Protein AF-A0AAV5GUS2-F1 (afdb_monomer)

Foldseek 3Di:
DDDPDDDPVNVVVVLVVLVVQQFPAWEFEDDLKTKIKGADGPDPVDDRIDMDTDNDPPRCVVVCVPVVHDYDYPLDLDLNVQCNPPQLVVLLVVQWDADPNDTDGQLLNLLLSLLVSLVVLVVVVVVVDPGDVVSSVVSLLSNLLSLVPDDQPAADEGDPVSLVSLLVSLVVCVVDDDDVVVSVHDPDDSVRSSNSNCRRHVHDDD

Structure (mmCIF, N/CA/C/O backbone):
data_AF-A0AAV5GUS2-F1
#
_entry.id   AF-A0AAV5GUS2-F1
#
loop_
_atom_site.group_PDB
_atom_site.id
_atom_site.type_symbol
_atom_site.label_atom_id
_atom_site.label_alt_id
_atom_site.label_comp_id
_atom_site.label_asym_id
_atom_site.label_entity_id
_atom_site.label_seq_id
_atom_site.pdbx_PDB_ins_code
_atom_site.Cartn_x
_atom_site.Cartn_y
_atom_site.Cartn_z
_atom_site.occupancy
_atom_site.B_iso_or_equiv
_atom_site.auth_seq_id
_atom_site.auth_comp_id
_atom_site.auth_asym_id
_atom_site.auth_atom_id
_atom_site.pdbx_PDB_model_num
ATOM 1 N N . MET A 1 1 ? 0.647 -6.400 -12.027 1.00 65.56 1 MET A N 1
ATOM 2 C CA . MET A 1 1 ? 1.296 -7.489 -12.787 1.00 65.56 1 MET A CA 1
ATOM 3 C C . MET A 1 1 ? 2.472 -8.025 -11.987 1.00 65.56 1 MET A C 1
ATOM 5 O O . MET A 1 1 ? 3.352 -7.249 -11.628 1.00 65.56 1 MET A O 1
ATOM 9 N N . LEU A 1 2 ? 2.452 -9.321 -11.680 1.00 70.62 2 LEU A N 1
ATOM 10 C CA . LEU A 1 2 ? 3.562 -10.052 -11.071 1.00 70.62 2 LEU A CA 1
ATOM 11 C C . LEU A 1 2 ? 4.165 -10.957 -12.148 1.00 70.62 2 LEU A C 1
ATOM 13 O O . LEU A 1 2 ? 3.425 -11.660 -12.827 1.00 70.62 2 LEU A O 1
ATOM 17 N N . ILE A 1 3 ? 5.486 -10.924 -12.314 1.00 69.69 3 ILE A N 1
ATOM 18 C CA . ILE A 1 3 ? 6.195 -11.727 -13.315 1.00 69.69 3 ILE A CA 1
ATOM 19 C C . ILE A 1 3 ? 7.219 -12.591 -12.587 1.00 69.69 3 ILE A C 1
ATOM 21 O O . ILE A 1 3 ? 8.082 -12.069 -11.882 1.00 69.69 3 ILE A O 1
ATOM 25 N N . GLU A 1 4 ? 7.125 -13.910 -12.747 1.00 64.62 4 GLU A N 1
ATOM 26 C CA . GLU A 1 4 ? 8.036 -14.860 -12.093 1.00 64.62 4 GLU A CA 1
ATOM 27 C C . GLU A 1 4 ? 9.353 -15.059 -12.864 1.00 64.62 4 GLU A C 1
ATOM 29 O O . GLU A 1 4 ? 10.379 -15.385 -12.262 1.00 64.62 4 GLU A O 1
ATOM 34 N N . ALA A 1 5 ? 9.353 -14.810 -14.178 1.00 64.44 5 ALA A N 1
ATOM 35 C CA . ALA A 1 5 ? 10.540 -14.851 -15.026 1.00 64.44 5 ALA A CA 1
ATOM 36 C C . ALA A 1 5 ? 10.521 -13.718 -16.060 1.00 64.44 5 ALA A C 1
ATOM 38 O O . ALA A 1 5 ? 9.586 -13.606 -16.848 1.00 64.44 5 ALA A O 1
ATOM 39 N N . LEU A 1 6 ? 11.569 -12.892 -16.058 1.00 70.25 6 LEU A N 1
ATOM 40 C CA . LEU A 1 6 ? 11.832 -11.937 -17.132 1.00 70.25 6 LEU A CA 1
ATOM 41 C C . LEU A 1 6 ? 12.561 -12.692 -18.244 1.00 70.25 6 LEU A C 1
ATOM 43 O O . LEU A 1 6 ? 13.697 -13.125 -18.045 1.00 70.25 6 LEU A O 1
ATOM 47 N N . ASP A 1 7 ? 11.904 -12.892 -19.382 1.00 76.88 7 ASP A N 1
ATOM 48 C CA . ASP A 1 7 ? 12.588 -13.320 -20.598 1.00 76.88 7 ASP A CA 1
ATOM 49 C C . ASP A 1 7 ? 13.045 -12.100 -21.416 1.00 76.88 7 ASP A C 1
ATOM 51 O O . ASP A 1 7 ? 12.560 -10.980 -21.229 1.00 76.88 7 ASP A O 1
ATOM 55 N N . GLY A 1 8 ? 14.019 -12.304 -22.307 1.00 78.25 8 GLY A N 1
ATOM 56 C CA . GLY A 1 8 ? 14.599 -11.204 -23.085 1.00 78.25 8 GLY A CA 1
ATOM 57 C C . GLY A 1 8 ? 13.577 -10.495 -23.977 1.00 78.25 8 GLY A C 1
ATOM 58 O O . GLY A 1 8 ? 13.681 -9.290 -24.190 1.00 78.25 8 GLY A O 1
ATOM 59 N N . LYS A 1 9 ? 12.541 -11.210 -24.436 1.00 84.06 9 LYS A N 1
ATOM 60 C CA . LYS A 1 9 ? 11.482 -10.624 -25.260 1.00 84.06 9 LYS A CA 1
ATOM 61 C C . LYS A 1 9 ? 10.642 -9.637 -24.453 1.00 84.06 9 LYS A C 1
ATOM 63 O O . LYS A 1 9 ? 10.394 -8.532 -24.920 1.00 84.06 9 LYS A O 1
ATOM 68 N N . PHE A 1 10 ? 10.250 -10.003 -23.234 1.00 84.62 10 PHE A N 1
ATOM 69 C CA . PHE A 1 10 ? 9.534 -9.098 -22.342 1.00 84.62 10 PHE A CA 1
ATOM 70 C C . PHE A 1 10 ? 10.343 -7.828 -22.068 1.00 84.62 10 PHE A C 1
ATOM 72 O O . PHE A 1 10 ? 9.787 -6.733 -22.092 1.00 84.62 10 PHE A O 1
ATOM 79 N N . VAL A 1 11 ? 11.652 -7.955 -21.819 1.00 82.94 11 VAL A N 1
ATOM 80 C CA . VAL A 1 11 ? 12.521 -6.794 -21.573 1.00 82.94 11 VAL A CA 1
ATOM 81 C C . VAL A 1 11 ? 12.550 -5.865 -22.790 1.00 82.94 11 VAL A C 1
ATOM 83 O O . VAL A 1 11 ? 12.403 -4.652 -22.632 1.00 82.94 11 VAL A O 1
ATOM 86 N N . GLU A 1 12 ? 12.690 -6.412 -23.999 1.00 85.12 12 GLU A N 1
ATOM 87 C CA . GLU A 1 12 ? 12.660 -5.639 -25.247 1.00 85.12 12 GLU A CA 1
ATOM 88 C C . GLU A 1 12 ? 11.317 -4.927 -25.469 1.00 85.12 12 GLU A C 1
ATOM 90 O O . GLU A 1 12 ? 11.296 -3.716 -25.721 1.00 85.12 12 GLU A O 1
ATOM 95 N N . ASP A 1 13 ? 10.204 -5.649 -25.321 1.00 89.38 13 ASP A N 1
ATOM 96 C CA . ASP A 1 13 ? 8.851 -5.109 -25.486 1.00 89.38 13 ASP A CA 1
ATOM 97 C C . ASP A 1 13 ? 8.561 -4.020 -24.435 1.00 89.38 13 ASP A C 1
ATOM 99 O O . ASP A 1 13 ? 8.032 -2.953 -24.756 1.00 89.38 13 ASP A O 1
ATOM 103 N N . PHE A 1 14 ? 8.969 -4.236 -23.180 1.00 88.88 14 PHE A N 1
ATOM 104 C CA . PHE A 1 14 ? 8.786 -3.264 -22.105 1.00 88.88 14 PHE A CA 1
ATOM 105 C C . PHE A 1 14 ? 9.610 -1.991 -22.327 1.00 88.88 14 PHE A C 1
ATOM 107 O O . PHE A 1 14 ? 9.100 -0.889 -22.132 1.00 88.88 14 PHE A O 1
ATOM 114 N N . ILE A 1 15 ? 10.873 -2.107 -22.748 1.00 87.81 15 ILE A N 1
ATOM 115 C CA . ILE A 1 15 ? 11.701 -0.931 -23.061 1.00 87.81 15 ILE A CA 1
ATOM 116 C C . ILE A 1 15 ? 11.067 -0.127 -24.196 1.00 87.81 15 ILE A C 1
ATOM 118 O O . ILE A 1 15 ? 10.930 1.089 -24.063 1.00 87.81 15 ILE A O 1
ATOM 122 N N . SER A 1 16 ? 10.609 -0.805 -25.251 1.00 91.12 16 SER A N 1
ATOM 123 C CA . SER A 1 16 ? 9.914 -0.163 -26.374 1.00 91.12 16 SER A CA 1
ATOM 124 C C . SER A 1 16 ? 8.671 0.588 -25.890 1.00 91.12 16 SER A C 1
ATOM 126 O O . SER A 1 16 ? 8.480 1.755 -26.223 1.00 91.12 16 SER A O 1
ATOM 128 N N . PHE A 1 17 ? 7.884 -0.024 -25.002 1.00 92.69 17 PHE A N 1
ATOM 129 C CA . PHE A 1 17 ? 6.721 0.611 -24.384 1.00 92.69 17 PHE A CA 1
ATOM 130 C C . PHE A 1 17 ? 7.081 1.880 -23.586 1.00 92.69 17 PHE A C 1
ATOM 132 O O . PHE A 1 17 ? 6.392 2.899 -23.683 1.00 92.69 17 PHE A O 1
ATOM 139 N N . ILE A 1 18 ? 8.164 1.852 -22.800 1.00 91.44 18 ILE A N 1
ATOM 140 C CA . ILE A 1 18 ? 8.634 3.022 -22.040 1.00 91.44 18 ILE A CA 1
ATOM 141 C C . ILE A 1 18 ? 9.112 4.145 -22.976 1.00 91.44 18 ILE A C 1
ATOM 143 O O . ILE A 1 18 ? 8.806 5.319 -22.739 1.00 91.44 18 ILE A O 1
ATOM 147 N N . GLU A 1 19 ? 9.835 3.807 -24.043 1.00 89.88 19 GLU A N 1
ATOM 148 C CA . GLU A 1 19 ? 10.312 4.770 -25.041 1.00 89.88 19 GLU A CA 1
ATOM 149 C C . GLU A 1 19 ? 9.150 5.402 -25.823 1.00 89.88 19 GLU A C 1
ATOM 151 O O . GLU A 1 19 ? 9.086 6.629 -25.945 1.00 89.88 19 GLU A O 1
ATOM 156 N N . GLU A 1 20 ? 8.185 4.595 -26.273 1.00 94.00 20 GLU A N 1
ATOM 157 C CA . GLU A 1 20 ? 6.963 5.051 -26.948 1.00 94.00 20 GLU A CA 1
ATOM 158 C C . GLU A 1 20 ? 6.119 5.967 -26.053 1.00 94.00 20 GLU A C 1
ATOM 160 O O . GLU A 1 20 ? 5.613 7.000 -26.507 1.00 94.00 20 GLU A O 1
ATOM 165 N N . GLY A 1 21 ? 6.007 5.633 -24.763 1.00 92.81 21 GLY A N 1
ATOM 166 C CA . GLY A 1 21 ? 5.315 6.451 -23.768 1.00 92.81 21 GLY A CA 1
ATOM 167 C C . GLY A 1 21 ? 6.023 7.770 -23.452 1.00 92.81 21 GLY A C 1
ATOM 168 O O . GLY A 1 21 ? 5.395 8.708 -22.944 1.00 92.81 21 GLY A O 1
ATOM 169 N N . GLY A 1 22 ? 7.317 7.877 -23.767 1.00 91.50 22 GLY A N 1
ATOM 170 C CA . GLY A 1 22 ? 8.130 9.063 -23.522 1.00 91.50 22 GLY A CA 1
ATOM 171 C C . GLY A 1 22 ? 8.201 9.432 -22.040 1.00 91.50 22 GLY A C 1
ATOM 172 O O . GLY A 1 22 ? 8.033 10.606 -21.699 1.00 91.50 22 GLY A O 1
ATOM 173 N N . TYR A 1 23 ? 8.378 8.439 -21.162 1.00 91.00 23 TYR A N 1
ATOM 174 C CA . TYR A 1 23 ? 8.476 8.654 -19.715 1.00 91.00 23 TYR A CA 1
ATOM 175 C C . TYR A 1 23 ? 9.664 9.551 -19.374 1.00 91.00 23 TYR A C 1
ATOM 177 O O . TYR A 1 23 ? 10.812 9.254 -19.694 1.00 91.00 23 TYR A O 1
ATOM 185 N N . GLN A 1 24 ? 9.383 10.667 -18.706 1.00 84.31 24 GLN A N 1
ATOM 186 C CA . GLN A 1 24 ? 10.383 11.710 -18.471 1.00 84.31 24 GLN A CA 1
ATOM 187 C C . GLN A 1 24 ? 11.254 11.436 -17.249 1.00 84.31 24 GLN A C 1
ATOM 189 O O . GLN A 1 24 ? 12.364 11.954 -17.144 1.00 84.31 24 GLN A O 1
ATOM 194 N N . HIS A 1 25 ? 10.731 10.686 -16.282 1.00 81.50 25 HIS A N 1
ATOM 195 C CA . HIS A 1 25 ? 11.404 10.433 -15.019 1.00 81.50 25 HIS A CA 1
ATOM 196 C C . HIS A 1 25 ? 11.666 8.940 -14.874 1.00 81.50 25 HIS A C 1
ATOM 198 O O . HIS A 1 25 ? 10.758 8.195 -14.511 1.00 81.50 25 HIS A O 1
ATOM 204 N N . VAL A 1 26 ? 12.912 8.533 -15.112 1.00 83.69 26 VAL A N 1
ATOM 205 C CA . VAL A 1 26 ? 13.391 7.176 -14.845 1.00 83.69 26 VAL A CA 1
ATOM 206 C C . VAL A 1 26 ? 14.259 7.213 -13.597 1.00 83.69 26 VAL A C 1
ATOM 208 O O . VAL A 1 26 ? 15.329 7.823 -13.586 1.00 83.69 26 VAL A O 1
ATOM 211 N N . LYS A 1 27 ? 13.771 6.603 -12.522 1.00 82.44 27 LYS A N 1
ATOM 212 C CA . LYS A 1 27 ? 14.440 6.576 -11.220 1.00 82.44 27 LYS A CA 1
ATOM 213 C C . LYS A 1 27 ? 14.834 5.158 -10.858 1.00 82.44 27 LYS A C 1
ATOM 215 O O . LYS A 1 27 ? 14.065 4.238 -11.126 1.00 82.44 27 LYS A O 1
ATOM 220 N N . LYS A 1 28 ? 15.970 5.013 -10.181 1.00 77.50 28 LYS A N 1
ATOM 221 C CA . LYS A 1 28 ? 16.457 3.733 -9.666 1.00 77.50 28 LYS A CA 1
ATOM 222 C C . LYS A 1 28 ? 16.852 3.828 -8.192 1.00 77.50 28 LYS A C 1
ATOM 224 O O . LYS A 1 28 ? 17.474 4.808 -7.781 1.00 77.50 28 LYS A O 1
ATOM 229 N N . GLY A 1 29 ? 16.484 2.818 -7.405 1.00 74.81 29 GLY A N 1
ATOM 230 C CA . GLY A 1 29 ? 16.900 2.689 -6.002 1.00 74.81 29 GLY A CA 1
ATOM 231 C C . GLY A 1 29 ? 18.396 2.377 -5.850 1.00 74.81 29 GLY A C 1
ATOM 232 O O . GLY A 1 29 ? 18.987 1.710 -6.694 1.00 74.81 29 GLY A O 1
ATOM 233 N N . THR A 1 30 ? 19.025 2.863 -4.777 1.00 63.62 30 THR A N 1
ATOM 234 C CA . THR A 1 30 ? 20.487 2.779 -4.563 1.00 63.62 30 THR A CA 1
ATOM 235 C C . THR A 1 30 ? 20.968 1.620 -3.672 1.00 63.62 30 THR A C 1
ATOM 237 O O . THR A 1 30 ? 22.159 1.559 -3.379 1.00 63.62 30 THR A O 1
ATOM 240 N N . SER A 1 31 ? 20.095 0.721 -3.206 1.00 62.00 31 SER A N 1
ATOM 241 C CA . SER A 1 31 ? 20.426 -0.310 -2.199 1.00 62.00 31 SER A CA 1
ATOM 242 C C . SER A 1 31 ? 20.395 -1.753 -2.736 1.00 62.00 31 SER A C 1
ATOM 244 O O . SER A 1 31 ? 20.449 -1.976 -3.945 1.00 62.00 31 SER A O 1
ATOM 246 N N . GLN A 1 32 ? 20.291 -2.749 -1.837 1.00 55.53 32 GLN A N 1
ATOM 247 C CA . GLN A 1 32 ? 20.018 -4.157 -2.176 1.00 55.53 32 GLN A CA 1
ATOM 248 C C . GLN A 1 32 ? 18.762 -4.334 -3.049 1.00 55.53 32 GLN A C 1
ATOM 250 O O . GLN A 1 32 ? 18.645 -5.338 -3.751 1.00 55.53 32 GLN A O 1
ATOM 255 N N . ASN A 1 33 ? 17.857 -3.353 -3.049 1.00 58.88 33 ASN A N 1
ATOM 256 C CA . ASN A 1 33 ? 16.558 -3.447 -3.697 1.00 58.88 33 ASN A CA 1
ATOM 257 C C . ASN A 1 33 ? 16.555 -2.628 -4.981 1.00 58.88 33 ASN A C 1
ATOM 259 O O . ASN A 1 33 ? 16.352 -1.411 -4.984 1.00 58.88 33 ASN A O 1
ATOM 263 N N . GLN A 1 34 ? 16.792 -3.324 -6.086 1.00 70.06 34 GLN A N 1
ATOM 264 C CA . GLN A 1 34 ? 16.745 -2.741 -7.415 1.00 70.06 34 GLN A CA 1
ATOM 265 C C . GLN A 1 34 ? 15.270 -2.556 -7.791 1.00 70.06 34 GLN A C 1
ATOM 267 O O . GLN A 1 34 ? 14.550 -3.521 -8.049 1.00 70.06 34 GLN A O 1
ATOM 272 N N . PHE A 1 35 ? 14.800 -1.311 -7.774 1.00 78.94 35 PHE A N 1
ATOM 273 C CA . PHE A 1 35 ? 13.527 -0.936 -8.380 1.00 78.94 35 PHE A CA 1
ATOM 274 C C . PHE A 1 35 ? 13.760 0.135 -9.440 1.00 78.94 35 PHE A C 1
ATOM 276 O O . PHE A 1 35 ? 14.663 0.962 -9.296 1.00 78.94 35 PHE A O 1
ATOM 283 N N . TYR A 1 36 ? 12.919 0.130 -10.470 1.00 82.56 36 TYR A N 1
ATOM 284 C CA . TYR A 1 36 ? 12.803 1.195 -11.454 1.00 82.56 36 TYR A CA 1
ATOM 285 C C . TYR A 1 36 ? 11.448 1.846 -11.321 1.00 82.56 36 TYR A C 1
ATOM 287 O O . TYR A 1 36 ? 10.435 1.157 -11.241 1.00 82.56 36 TYR A O 1
ATOM 295 N N . ARG A 1 37 ? 11.418 3.172 -11.360 1.00 86.00 37 ARG A N 1
ATOM 296 C CA . ARG A 1 37 ? 10.174 3.921 -11.460 1.00 86.00 37 ARG A CA 1
ATOM 297 C C . ARG A 1 37 ? 10.198 4.813 -12.686 1.00 86.00 37 ARG A C 1
ATOM 299 O O . ARG A 1 37 ? 11.099 5.636 -12.830 1.00 86.00 37 ARG A O 1
ATOM 306 N N . PHE A 1 38 ? 9.173 4.662 -13.511 1.00 89.06 38 PHE A N 1
ATOM 307 C CA . PHE A 1 38 ? 8.894 5.444 -14.704 1.00 89.06 38 PHE A CA 1
ATOM 308 C C . PHE A 1 38 ? 7.699 6.342 -14.400 1.00 89.06 38 PHE A C 1
ATOM 310 O O . PHE A 1 38 ? 6.621 5.841 -14.095 1.00 89.06 38 PHE A O 1
ATOM 317 N N . GLU A 1 39 ? 7.866 7.662 -14.434 1.00 90.44 39 GLU A N 1
ATOM 318 C CA . GLU A 1 39 ? 6.779 8.616 -14.168 1.00 90.44 39 GLU A CA 1
ATOM 319 C C . GLU A 1 39 ? 6.653 9.638 -15.297 1.00 90.44 39 GLU A C 1
ATOM 321 O O . GLU A 1 39 ? 7.622 9.920 -16.010 1.00 90.44 39 GLU A O 1
ATOM 326 N N . LYS A 1 40 ? 5.469 10.257 -15.382 1.00 91.00 40 LYS A N 1
ATOM 327 C CA . LYS A 1 40 ? 5.170 11.369 -16.295 1.00 91.00 40 LYS A CA 1
ATOM 328 C C . LYS A 1 40 ? 5.411 10.986 -17.764 1.00 91.00 40 LYS A C 1
ATOM 330 O O . LYS A 1 40 ? 6.350 11.500 -18.380 1.00 91.00 40 LYS A O 1
ATOM 335 N N . PRO A 1 41 ? 4.585 10.089 -18.330 1.00 95.62 41 PRO A N 1
ATOM 336 C CA . PRO A 1 41 ? 4.617 9.842 -19.763 1.00 95.62 41 PRO A CA 1
ATOM 337 C C . PRO A 1 41 ? 4.284 11.126 -20.530 1.00 95.62 41 PRO A C 1
ATOM 339 O O . PRO A 1 41 ? 3.535 11.985 -20.052 1.00 95.62 41 PRO A O 1
ATOM 342 N N . LYS A 1 42 ? 4.814 11.246 -21.747 1.00 94.81 42 LYS A N 1
ATOM 343 C CA . LYS A 1 42 ? 4.493 12.347 -22.664 1.00 94.81 42 LYS A CA 1
ATOM 344 C C . LYS A 1 42 ? 3.042 12.277 -23.142 1.00 94.81 42 LYS A C 1
ATOM 346 O O . LYS A 1 42 ? 2.433 13.312 -23.410 1.00 94.81 42 LYS A O 1
ATOM 351 N N . PHE A 1 43 ? 2.504 11.066 -23.257 1.00 92.19 43 PHE A N 1
ATOM 352 C CA . PHE A 1 43 ? 1.171 10.805 -23.782 1.00 92.19 43 PHE A CA 1
ATOM 353 C C . PHE A 1 43 ? 0.255 10.257 -22.685 1.00 92.19 43 PHE A C 1
ATOM 355 O O . PHE A 1 43 ? 0.591 9.291 -22.005 1.00 92.19 43 PHE A O 1
ATOM 362 N N . SER A 1 44 ? -0.932 10.847 -22.532 1.00 90.62 44 SER A N 1
ATOM 363 C CA . SER A 1 44 ? -1.877 10.505 -21.459 1.00 90.62 44 SER A CA 1
ATOM 364 C C . SER A 1 44 ? -2.528 9.128 -21.600 1.00 90.62 44 SER A C 1
ATOM 366 O O . SER A 1 44 ? -3.183 8.681 -20.666 1.00 90.62 44 SER A O 1
ATOM 368 N N . GLN A 1 45 ? -2.386 8.472 -22.757 1.00 92.56 45 GLN A N 1
ATOM 369 C CA . GLN A 1 45 ? -2.846 7.094 -22.955 1.00 92.56 45 GLN A CA 1
ATOM 370 C C . GLN A 1 45 ? -1.968 6.056 -22.232 1.00 92.56 45 GLN A C 1
ATOM 372 O O . GLN A 1 45 ? -2.383 4.913 -22.083 1.00 92.56 45 GLN A O 1
ATOM 377 N N . PHE A 1 46 ? -0.769 6.445 -21.783 1.00 93.12 46 PHE A N 1
ATOM 378 C CA . PHE A 1 46 ? 0.125 5.579 -21.020 1.00 93.12 46 PHE A CA 1
ATOM 379 C C . PHE A 1 46 ? -0.141 5.710 -19.514 1.00 93.12 46 PHE A C 1
ATOM 381 O O . PHE A 1 46 ? -0.530 6.787 -19.045 1.00 93.12 46 PHE A O 1
ATOM 388 N N . PRO A 1 47 ? 0.116 4.652 -18.722 1.00 91.12 47 PRO A N 1
ATOM 389 C CA . PRO A 1 47 ? 0.028 4.722 -17.270 1.00 91.12 47 PRO A CA 1
ATOM 390 C C . PRO A 1 47 ? 0.885 5.857 -16.713 1.00 91.12 47 PRO A C 1
ATOM 392 O O . PRO A 1 47 ? 2.060 5.983 -17.049 1.00 91.12 47 PRO A O 1
ATOM 395 N N . TYR A 1 48 ? 0.326 6.670 -15.816 1.00 89.94 48 TYR A N 1
ATOM 396 C CA . TYR A 1 48 ? 1.056 7.811 -15.253 1.00 89.94 48 TYR A CA 1
ATOM 397 C C . TYR A 1 48 ? 2.367 7.406 -14.556 1.00 89.94 48 TYR A C 1
ATOM 399 O O . TYR A 1 48 ? 3.345 8.160 -14.567 1.00 89.94 48 TYR A O 1
ATOM 407 N N . MET A 1 49 ? 2.368 6.225 -13.936 1.00 89.25 49 MET A N 1
ATOM 408 C CA . MET A 1 49 ? 3.499 5.667 -13.215 1.00 89.25 49 MET A CA 1
ATOM 409 C C . MET A 1 49 ? 3.570 4.160 -13.430 1.00 89.25 49 MET A C 1
ATOM 411 O O . MET A 1 49 ? 2.553 3.477 -13.318 1.00 89.25 49 MET A O 1
ATOM 415 N N . ILE A 1 50 ? 4.775 3.661 -13.683 1.00 87.88 50 ILE A N 1
ATOM 416 C CA . ILE A 1 50 ? 5.095 2.235 -13.703 1.00 87.88 50 ILE A CA 1
ATOM 417 C C . ILE A 1 50 ? 6.262 2.014 -12.752 1.00 87.88 50 ILE A C 1
ATOM 419 O O . ILE A 1 50 ? 7.238 2.763 -12.780 1.00 87.88 50 ILE A O 1
ATOM 423 N N . GLU A 1 51 ? 6.160 0.997 -11.906 1.00 84.25 51 GLU A N 1
ATOM 424 C CA . GLU A 1 51 ? 7.245 0.575 -11.029 1.00 84.25 51 GLU A CA 1
ATOM 425 C C . GLU A 1 51 ? 7.586 -0.883 -11.328 1.00 84.25 51 GLU A C 1
ATOM 427 O O . GLU A 1 51 ? 6.711 -1.747 -11.299 1.00 84.25 51 GLU A O 1
ATOM 432 N N . LEU A 1 52 ? 8.856 -1.142 -11.631 1.00 81.44 52 LEU A N 1
ATOM 433 C CA . LEU A 1 52 ? 9.419 -2.482 -11.687 1.00 81.44 52 LEU A CA 1
ATOM 434 C C . LEU A 1 52 ? 10.225 -2.717 -10.422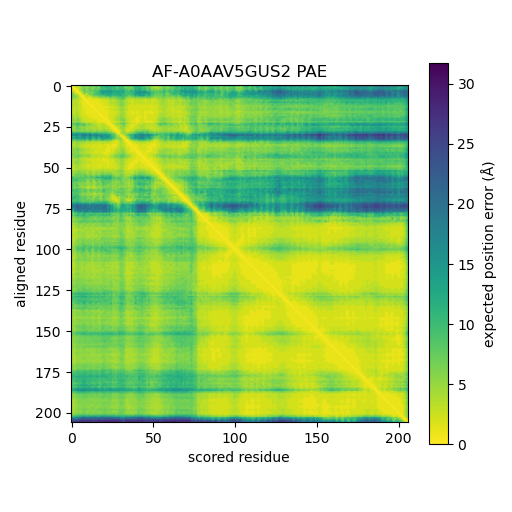 1.00 81.44 52 LEU A C 1
ATOM 436 O O . LEU A 1 52 ? 11.027 -1.878 -10.021 1.00 81.44 52 LEU A O 1
ATOM 440 N N . PHE A 1 53 ? 10.053 -3.881 -9.824 1.00 77.88 53 PHE A N 1
ATOM 441 C CA . PHE A 1 53 ? 10.807 -4.305 -8.661 1.00 77.88 53 PHE A CA 1
ATOM 442 C C . PHE A 1 53 ? 11.220 -5.756 -8.844 1.00 77.88 53 PHE A C 1
ATOM 444 O O . PHE A 1 53 ? 10.469 -6.554 -9.404 1.00 77.88 53 PHE A O 1
ATOM 451 N N . SER A 1 54 ? 12.404 -6.094 -8.342 1.00 74.81 54 SER A N 1
ATOM 452 C CA . SER A 1 54 ? 12.83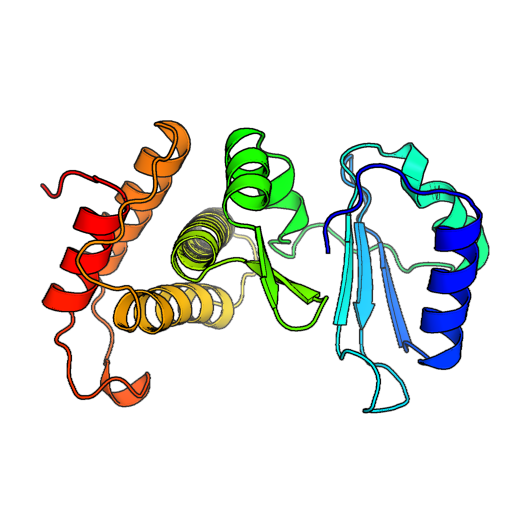6 -7.475 -8.266 1.00 74.81 54 SER A CA 1
ATOM 453 C C . SER A 1 54 ? 13.507 -7.791 -6.942 1.00 74.81 54 SER A C 1
ATOM 455 O O . SER A 1 54 ? 14.331 -7.029 -6.438 1.00 74.81 54 SER A O 1
ATOM 457 N N . ARG A 1 55 ? 13.210 -8.989 -6.431 1.00 72.88 55 ARG A N 1
ATOM 458 C CA . ARG A 1 55 ? 13.935 -9.610 -5.314 1.00 72.88 55 ARG A CA 1
ATOM 459 C C . ARG A 1 55 ? 15.317 -10.131 -5.731 1.00 72.88 55 ARG A C 1
ATOM 461 O O . ARG A 1 55 ? 16.107 -10.505 -4.871 1.00 72.88 55 ARG A O 1
ATOM 468 N N . LYS A 1 56 ? 15.612 -10.185 -7.038 1.00 73.50 56 LYS A N 1
ATOM 469 C CA . LYS A 1 56 ? 16.914 -10.576 -7.596 1.00 73.50 56 LYS A CA 1
ATOM 470 C C . LYS A 1 56 ? 17.614 -9.343 -8.180 1.00 73.50 56 LYS A C 1
ATOM 472 O O . LYS A 1 56 ? 17.164 -8.859 -9.223 1.00 73.50 56 LYS A O 1
ATOM 477 N N . PRO A 1 57 ? 18.721 -8.871 -7.583 1.00 65.62 57 PRO A N 1
ATOM 478 C CA . PRO A 1 57 ? 19.419 -7.665 -8.034 1.00 65.62 57 PRO A CA 1
ATOM 479 C C . PRO A 1 57 ? 19.792 -7.692 -9.522 1.00 65.62 57 PRO A C 1
ATOM 481 O O . PRO A 1 57 ? 19.639 -6.691 -10.215 1.00 65.62 57 PRO A O 1
ATOM 484 N N . ASP A 1 58 ? 20.194 -8.860 -10.028 1.00 70.19 58 ASP A N 1
ATOM 485 C CA . ASP A 1 58 ? 20.730 -8.997 -11.388 1.00 70.19 58 ASP A CA 1
ATOM 486 C C . ASP A 1 58 ? 19.660 -8.960 -12.486 1.00 70.19 58 ASP A C 1
ATOM 488 O O . ASP A 1 58 ? 19.953 -8.700 -13.650 1.00 70.19 58 ASP A O 1
ATOM 492 N N . SER A 1 59 ? 18.399 -9.200 -12.129 1.00 70.19 59 SER A N 1
ATOM 493 C CA . SER A 1 59 ? 17.318 -9.360 -13.111 1.00 70.19 59 SER A CA 1
ATOM 494 C C . SER A 1 59 ? 16.879 -8.058 -13.784 1.00 70.19 59 SER A C 1
ATOM 496 O O . SER A 1 59 ? 16.169 -8.104 -14.782 1.00 70.19 59 SER A O 1
ATOM 498 N N . LEU A 1 60 ? 17.300 -6.903 -13.256 1.00 73.62 60 LEU A N 1
ATOM 499 C CA . LEU A 1 60 ? 16.967 -5.591 -13.814 1.00 73.62 60 LEU A CA 1
ATOM 500 C C . LEU A 1 60 ? 18.181 -4.859 -14.414 1.00 73.62 60 LEU A C 1
ATOM 502 O O . LEU A 1 60 ? 18.072 -3.684 -14.767 1.00 73.62 60 LEU A O 1
ATOM 506 N N . LEU A 1 61 ? 19.331 -5.532 -14.537 1.00 71.88 61 LEU A N 1
ATOM 507 C CA . LEU A 1 61 ? 20.561 -4.931 -15.070 1.00 71.88 61 LEU A CA 1
ATOM 508 C C . LEU A 1 61 ? 20.443 -4.546 -16.550 1.00 71.88 61 LEU A C 1
ATOM 510 O O . LEU A 1 61 ? 21.062 -3.579 -16.986 1.00 71.88 61 LEU A O 1
ATOM 514 N N . GLU A 1 62 ? 19.632 -5.256 -17.335 1.00 73.06 62 GLU A N 1
ATOM 515 C CA . GLU A 1 62 ? 19.440 -4.930 -18.756 1.00 73.06 62 GLU A CA 1
ATOM 516 C C . GLU A 1 62 ? 18.782 -3.554 -18.956 1.00 73.06 62 GLU A C 1
ATOM 518 O O . GLU A 1 62 ? 19.085 -2.849 -19.922 1.00 73.06 62 GLU A O 1
ATOM 523 N N . PHE A 1 63 ? 17.956 -3.119 -17.998 1.00 76.31 63 PHE A N 1
ATOM 524 C CA . PHE A 1 63 ? 17.347 -1.790 -18.007 1.00 76.31 63 PHE A CA 1
ATOM 525 C C . PHE A 1 63 ? 18.366 -0.674 -17.716 1.00 76.31 63 PHE A C 1
ATOM 527 O O . PHE A 1 63 ? 18.207 0.432 -18.234 1.00 76.31 63 PHE A O 1
ATOM 534 N N . ASP A 1 64 ? 19.441 -0.946 -16.961 1.00 70.69 64 ASP A N 1
ATOM 535 C CA . ASP A 1 64 ? 20.462 0.063 -16.621 1.00 70.69 64 ASP A CA 1
ATOM 536 C C . ASP A 1 64 ? 21.208 0.536 -17.861 1.00 70.69 64 ASP A C 1
ATOM 538 O O . ASP A 1 64 ? 21.464 1.728 -18.035 1.00 70.69 64 ASP A O 1
ATOM 542 N N . ILE A 1 65 ? 21.547 -0.422 -18.725 1.00 70.00 65 ILE A N 1
ATOM 543 C CA . ILE A 1 65 ? 22.333 -0.190 -19.937 1.00 70.00 65 ILE A CA 1
ATOM 544 C C . ILE A 1 65 ? 21.559 0.707 -20.908 1.00 70.00 65 ILE A C 1
ATOM 546 O O . ILE A 1 65 ? 22.162 1.509 -21.620 1.00 70.00 65 ILE A O 1
ATOM 550 N N . ARG A 1 66 ? 20.228 0.575 -20.943 1.00 73.56 66 ARG A N 1
ATOM 551 C CA . ARG A 1 66 ? 19.380 1.204 -21.961 1.00 73.56 66 ARG A CA 1
ATOM 552 C C . ARG A 1 66 ? 18.658 2.468 -21.500 1.00 73.56 66 ARG A C 1
ATOM 554 O O . ARG A 1 66 ? 18.479 3.366 -22.313 1.00 73.56 66 ARG A O 1
AT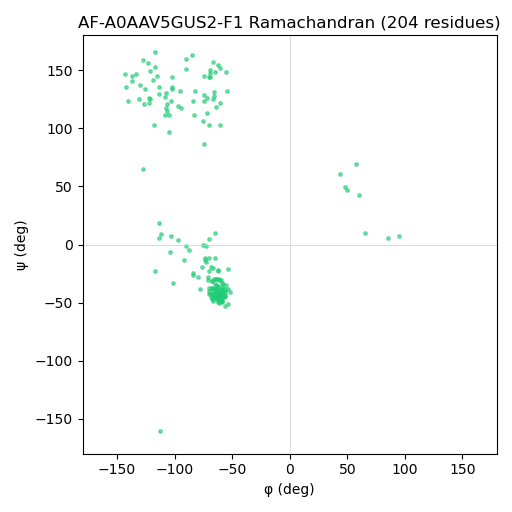OM 561 N N . LEU A 1 67 ? 18.264 2.569 -20.229 1.00 78.50 67 LEU A N 1
ATOM 562 C CA . LEU A 1 67 ? 17.360 3.633 -19.760 1.00 78.50 67 LEU A CA 1
ATOM 563 C C . LEU A 1 67 ? 18.054 4.761 -18.980 1.00 78.50 67 LEU A C 1
ATOM 565 O O . LEU A 1 67 ? 17.398 5.749 -18.658 1.00 78.50 67 LEU A O 1
ATOM 569 N N . ALA A 1 68 ? 19.356 4.633 -18.686 1.00 79.50 68 ALA A N 1
ATOM 570 C CA . ALA A 1 68 ? 20.178 5.640 -17.997 1.00 79.50 68 ALA A CA 1
ATOM 571 C C . ALA A 1 68 ? 19.480 6.286 -16.770 1.00 79.50 68 ALA A C 1
ATOM 573 O O . ALA A 1 68 ? 19.246 7.500 -16.748 1.00 79.50 68 ALA A O 1
ATOM 574 N N . PRO A 1 69 ? 19.112 5.494 -15.745 1.00 79.38 69 PRO A N 1
ATOM 575 C CA . PRO A 1 69 ? 18.275 5.968 -14.649 1.00 79.38 69 PRO A CA 1
ATOM 576 C C . PRO A 1 69 ? 18.983 6.985 -13.743 1.00 79.38 69 PRO A C 1
ATOM 578 O O . PRO A 1 69 ? 20.188 6.911 -13.494 1.00 79.38 69 PRO A O 1
ATOM 581 N N . VAL A 1 70 ? 18.197 7.887 -13.150 1.00 77.62 70 VAL A N 1
ATOM 582 C CA . VAL A 1 70 ? 18.657 8.745 -12.053 1.00 77.62 70 VAL A CA 1
ATOM 583 C C . VAL A 1 70 ? 18.536 7.987 -10.735 1.00 77.62 70 VAL A C 1
ATOM 585 O O . VAL A 1 70 ? 17.454 7.545 -10.345 1.00 77.62 70 VAL A O 1
ATOM 588 N N . TYR A 1 71 ? 19.648 7.872 -10.019 1.00 73.12 71 TYR A N 1
ATOM 589 C CA . TYR A 1 71 ? 19.685 7.241 -8.706 1.00 73.12 71 TYR A CA 1
ATOM 590 C C . TYR A 1 71 ? 19.003 8.123 -7.660 1.00 73.12 71 TYR A C 1
ATOM 592 O O . TYR A 1 71 ? 19.345 9.297 -7.502 1.00 73.12 71 TYR A O 1
ATOM 600 N N . VAL A 1 72 ? 18.032 7.558 -6.946 1.00 67.62 72 VAL A N 1
ATOM 601 C CA . VAL A 1 72 ? 17.280 8.254 -5.897 1.00 67.62 72 VAL A CA 1
ATOM 602 C C . VAL A 1 72 ? 17.475 7.568 -4.555 1.00 67.62 72 VAL A C 1
ATOM 604 O O . VAL A 1 72 ? 17.525 6.340 -4.475 1.00 67.62 72 VAL A O 1
ATOM 607 N N . SER A 1 73 ? 17.574 8.373 -3.495 1.00 58.34 73 SER A N 1
ATOM 608 C CA . SER A 1 73 ? 17.629 7.847 -2.135 1.00 58.34 73 SER A CA 1
ATOM 609 C C . SER A 1 73 ? 16.315 7.153 -1.775 1.00 58.34 73 SER A C 1
ATOM 611 O O . SER A 1 73 ? 15.234 7.551 -2.216 1.00 58.34 73 SER A O 1
ATOM 613 N N . GLU A 1 74 ? 16.410 6.126 -0.931 1.00 57.34 74 GLU A N 1
ATOM 614 C CA . GLU A 1 74 ? 15.314 5.250 -0.479 1.00 57.34 74 GLU A CA 1
ATOM 615 C C . GLU A 1 74 ? 14.228 5.957 0.350 1.00 57.34 74 GLU A C 1
ATOM 617 O O . GLU A 1 74 ? 13.340 5.319 0.917 1.00 57.34 74 GLU A O 1
ATOM 622 N N . ASN A 1 75 ? 14.253 7.291 0.422 1.00 50.84 75 ASN A N 1
ATOM 623 C CA . ASN A 1 75 ? 13.391 8.057 1.310 1.00 50.84 75 ASN A CA 1
ATOM 624 C C . ASN A 1 75 ? 11.904 8.039 0.902 1.00 50.84 75 ASN A C 1
ATOM 626 O O . ASN A 1 75 ? 11.070 8.660 1.560 1.00 50.84 75 ASN A O 1
ATOM 630 N N . VAL A 1 76 ? 11.534 7.281 -0.126 1.00 53.56 76 VAL A N 1
ATOM 631 C CA . VAL A 1 76 ? 10.147 6.978 -0.470 1.00 53.56 76 VAL A CA 1
ATOM 632 C C . VAL A 1 76 ? 9.808 5.614 0.124 1.00 53.56 76 VAL A C 1
ATOM 634 O O . VAL A 1 76 ? 10.434 4.628 -0.247 1.00 53.56 76 VAL A O 1
ATOM 637 N N . VAL A 1 77 ? 8.823 5.532 1.029 1.00 56.31 77 VAL A N 1
ATOM 638 C CA . VAL A 1 77 ? 8.215 4.231 1.367 1.00 56.31 77 VAL A CA 1
ATOM 639 C C . VAL A 1 77 ? 7.619 3.688 0.077 1.00 56.31 77 VAL A C 1
ATOM 641 O O . VAL A 1 77 ? 6.622 4.199 -0.434 1.00 56.31 77 VAL A O 1
ATOM 644 N N . SER A 1 78 ? 8.332 2.734 -0.504 1.00 65.62 78 SER A N 1
ATOM 645 C CA . SER A 1 78 ? 8.023 2.153 -1.796 1.00 65.62 78 SER A CA 1
ATOM 646 C C . SER A 1 78 ? 7.369 0.804 -1.567 1.00 65.62 78 SER A C 1
ATOM 648 O O . SER A 1 78 ? 7.740 0.085 -0.640 1.00 65.62 78 SER A O 1
ATOM 650 N N . LEU A 1 79 ? 6.404 0.448 -2.413 1.00 74.44 79 LEU A N 1
ATOM 651 C CA . LEU A 1 79 ? 5.761 -0.865 -2.363 1.00 74.44 79 LEU A CA 1
ATOM 652 C C . LEU A 1 79 ? 6.808 -1.987 -2.450 1.00 74.44 79 LEU A C 1
ATOM 654 O O . LEU A 1 79 ? 6.694 -2.989 -1.754 1.00 74.44 79 LEU A O 1
ATOM 658 N N . SER A 1 80 ? 7.874 -1.768 -3.224 1.00 70.88 80 SER A N 1
ATOM 659 C CA . SER A 1 80 ? 9.049 -2.640 -3.278 1.00 70.88 80 SER A CA 1
ATOM 660 C C . SER A 1 80 ? 9.655 -2.964 -1.910 1.00 70.88 80 SER A C 1
ATOM 662 O O . SER A 1 80 ? 10.010 -4.112 -1.682 1.00 70.88 80 SER A O 1
ATOM 664 N N . ALA A 1 81 ? 9.742 -1.999 -0.987 1.00 74.56 81 ALA A N 1
ATOM 665 C CA . ALA A 1 81 ? 10.302 -2.232 0.345 1.00 74.56 81 ALA A CA 1
ATOM 666 C C . ALA A 1 81 ? 9.424 -3.185 1.170 1.00 74.56 81 ALA A C 1
ATOM 668 O O . ALA A 1 81 ? 9.938 -4.055 1.866 1.00 74.56 81 ALA A O 1
ATOM 669 N N . ILE A 1 82 ? 8.102 -3.054 1.035 1.00 81.44 82 ILE A N 1
ATOM 670 C CA . ILE A 1 82 ? 7.132 -3.936 1.691 1.00 81.44 82 ILE A CA 1
ATOM 671 C C . ILE A 1 82 ? 7.213 -5.347 1.096 1.00 81.44 82 ILE A C 1
ATOM 673 O O . ILE A 1 82 ? 7.229 -6.324 1.830 1.00 81.44 82 ILE A O 1
ATOM 677 N N . LEU A 1 83 ? 7.327 -5.464 -0.229 1.00 81.50 83 LEU A N 1
ATOM 678 C CA . LEU A 1 83 ? 7.361 -6.749 -0.943 1.00 81.50 83 LEU A CA 1
ATOM 679 C C . LEU A 1 83 ? 8.667 -7.547 -0.794 1.00 81.50 83 LEU A C 1
ATOM 681 O O . LEU A 1 83 ? 8.792 -8.637 -1.357 1.00 81.50 83 LEU A O 1
ATOM 685 N N . LEU A 1 84 ? 9.652 -7.020 -0.071 1.00 76.44 84 LEU A N 1
ATOM 686 C CA . LEU A 1 84 ? 10.826 -7.790 0.344 1.00 76.44 84 LEU A CA 1
ATOM 687 C C . LEU A 1 84 ? 10.544 -8.665 1.552 1.00 76.44 84 LEU A C 1
ATOM 689 O O . LEU A 1 84 ? 11.206 -9.691 1.717 1.00 76.44 84 LEU A O 1
ATOM 693 N N . ASP A 1 85 ? 9.592 -8.246 2.381 1.00 86.25 85 ASP A N 1
ATOM 694 C CA . ASP A 1 85 ? 9.086 -9.073 3.454 1.00 86.25 85 ASP A CA 1
ATOM 695 C C . ASP A 1 85 ? 8.358 -10.275 2.842 1.00 86.25 85 ASP A C 1
ATOM 697 O O . ASP A 1 85 ? 7.523 -10.141 1.942 1.00 86.25 85 ASP A O 1
ATOM 701 N N . GLU A 1 86 ? 8.745 -11.469 3.283 1.00 88.88 86 GLU A N 1
ATOM 702 C CA . GLU A 1 86 ? 8.255 -12.716 2.708 1.00 88.88 86 GLU A CA 1
ATOM 703 C C . GLU A 1 86 ? 6.751 -12.894 2.920 1.00 88.88 86 GLU A C 1
ATOM 705 O O . GLU A 1 86 ? 6.057 -13.313 1.993 1.00 88.88 86 GLU A O 1
ATOM 710 N N . GLU A 1 87 ? 6.238 -12.492 4.081 1.00 94.25 87 GLU A N 1
ATOM 711 C CA . GLU A 1 87 ? 4.825 -12.625 4.428 1.00 94.25 87 GLU A CA 1
ATOM 712 C C . GLU A 1 87 ? 3.979 -11.662 3.594 1.00 94.25 87 GLU A C 1
ATOM 714 O O . GLU A 1 87 ? 2.969 -12.054 3.009 1.00 94.25 87 GLU A O 1
ATOM 719 N N . TYR A 1 88 ? 4.431 -10.416 3.418 1.00 92.75 88 TYR A N 1
ATOM 720 C CA . TYR A 1 88 ? 3.753 -9.477 2.518 1.00 92.75 88 TYR A CA 1
ATOM 721 C C . TYR A 1 88 ? 3.858 -9.887 1.045 1.00 92.75 88 TYR A C 1
ATOM 723 O O .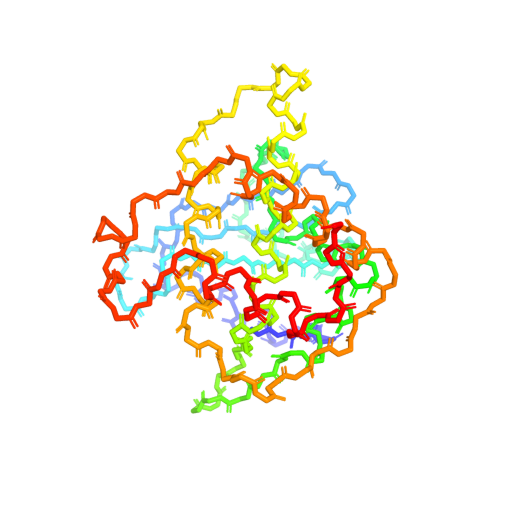 TYR A 1 88 ? 2.939 -9.632 0.269 1.00 92.75 88 TYR A O 1
ATOM 731 N N . TYR A 1 89 ? 4.938 -10.548 0.630 1.00 90.06 89 TYR A N 1
ATOM 732 C CA . TYR A 1 89 ? 5.023 -11.100 -0.720 1.00 90.06 89 TYR A CA 1
ATOM 733 C C . TYR A 1 89 ? 4.037 -12.257 -0.945 1.00 90.06 89 TYR A C 1
ATOM 735 O O . TYR A 1 89 ? 3.461 -12.362 -2.030 1.00 90.06 89 TYR A O 1
ATOM 743 N N . ILE A 1 90 ? 3.821 -13.110 0.060 1.00 92.62 90 ILE A N 1
ATOM 744 C CA . ILE A 1 90 ? 2.787 -14.154 0.018 1.00 92.62 90 ILE A CA 1
ATOM 745 C C . ILE A 1 90 ? 1.402 -13.510 -0.101 1.00 92.62 90 ILE A C 1
ATOM 747 O O . ILE A 1 90 ? 0.665 -13.860 -1.017 1.00 92.62 90 ILE A O 1
ATOM 751 N N . LEU A 1 91 ? 1.104 -12.475 0.693 1.00 94.31 91 LEU A N 1
ATOM 752 C CA . LEU A 1 91 ? -0.159 -11.732 0.581 1.00 94.31 91 LEU A CA 1
ATOM 753 C C . LEU A 1 91 ? -0.385 -11.119 -0.799 1.00 94.31 91 LEU A C 1
ATOM 755 O O . LEU A 1 91 ? -1.509 -11.124 -1.293 1.00 94.31 91 LEU A O 1
ATOM 759 N N . LEU A 1 92 ? 0.666 -10.584 -1.430 1.00 92.00 92 LEU A N 1
ATOM 760 C CA . LEU A 1 92 ? 0.554 -10.083 -2.798 1.00 92.00 92 LEU A CA 1
ATOM 761 C C . LEU A 1 92 ? 0.101 -11.202 -3.738 1.00 92.00 92 LEU A C 1
ATOM 763 O O . LEU A 1 92 ? -0.777 -10.975 -4.558 1.00 92.00 92 LEU A O 1
ATOM 767 N N . LYS A 1 93 ? 0.714 -12.385 -3.641 1.00 91.94 93 LYS A N 1
ATOM 768 C CA . LYS A 1 93 ? 0.391 -13.520 -4.512 1.00 91.94 93 LYS A CA 1
ATOM 769 C C . LYS A 1 93 ? -1.018 -14.044 -4.273 1.00 91.94 93 LYS A C 1
ATOM 771 O O . LYS A 1 93 ? -1.730 -14.278 -5.241 1.00 91.94 93 LYS A O 1
ATOM 776 N N . ASP A 1 94 ? -1.408 -14.177 -3.013 1.00 94.06 94 ASP A N 1
ATOM 777 C CA . ASP A 1 94 ? -2.703 -14.737 -2.633 1.00 94.06 94 ASP A CA 1
ATOM 778 C C . ASP A 1 94 ? -3.865 -13.790 -2.955 1.00 94.06 94 ASP A C 1
ATOM 780 O O . ASP A 1 94 ? -4.961 -14.248 -3.257 1.00 94.06 94 ASP A O 1
ATOM 784 N N . GLY A 1 95 ? -3.629 -12.476 -2.911 1.00 93.62 95 GLY A N 1
ATOM 785 C CA . GLY A 1 95 ? -4.653 -11.465 -3.173 1.00 93.62 95 GLY A CA 1
ATOM 786 C C . GLY A 1 95 ? -4.788 -11.027 -4.627 1.00 93.62 95 GLY A C 1
ATOM 787 O O . GLY A 1 95 ? -5.579 -10.124 -4.906 1.00 93.62 95 GLY A O 1
ATOM 788 N N . ILE A 1 96 ? -3.971 -11.561 -5.544 1.00 93.31 96 ILE A N 1
ATOM 789 C CA . ILE A 1 96 ? -4.065 -11.203 -6.961 1.00 93.31 96 ILE A CA 1
ATOM 790 C C . ILE A 1 96 ? -5.285 -11.881 -7.582 1.00 93.31 96 ILE A C 1
ATOM 792 O O . ILE A 1 96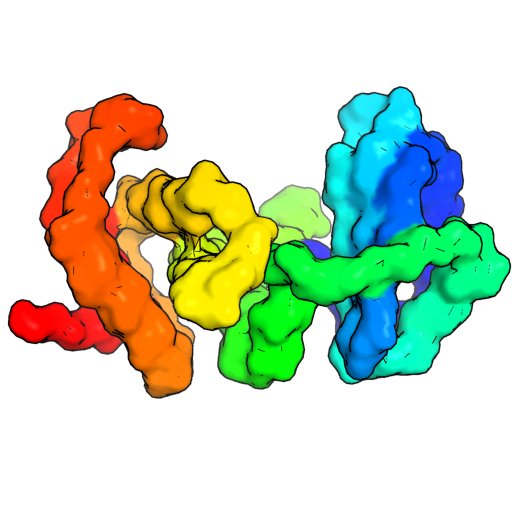 ? -5.421 -13.102 -7.556 1.00 93.31 96 ILE A O 1
ATOM 796 N N . VAL A 1 97 ? -6.104 -11.072 -8.246 1.00 92.44 97 VAL A N 1
ATOM 797 C CA . VAL A 1 97 ? -7.203 -11.513 -9.103 1.00 92.44 97 VAL A CA 1
ATOM 798 C C . VAL A 1 97 ? -7.035 -10.951 -10.509 1.00 92.44 97 VAL A C 1
ATOM 800 O O . VAL A 1 97 ? -6.363 -9.938 -10.720 1.00 92.44 97 VAL A O 1
ATOM 803 N N . GLU A 1 98 ? -7.636 -11.612 -11.492 1.00 92.06 98 GLU A N 1
ATOM 804 C CA . GLU A 1 98 ? -7.627 -11.162 -12.882 1.00 92.06 98 GLU A CA 1
ATOM 805 C C . GLU A 1 98 ? -8.972 -10.526 -13.239 1.00 92.06 98 GLU A C 1
ATOM 807 O O . GLU A 1 98 ? -10.024 -11.151 -13.097 1.00 92.06 98 GLU A O 1
ATOM 812 N N . ILE A 1 99 ? -8.933 -9.277 -13.706 1.00 89.44 99 ILE A N 1
ATOM 813 C CA . ILE A 1 99 ? -10.095 -8.553 -14.229 1.00 89.44 99 ILE A CA 1
ATOM 814 C C . ILE A 1 99 ? -9.724 -8.046 -15.617 1.00 89.44 99 ILE A C 1
ATOM 816 O O . ILE A 1 99 ? -8.760 -7.297 -15.749 1.00 89.44 99 ILE A O 1
ATOM 820 N N . ASP A 1 100 ? -10.476 -8.452 -16.642 1.00 90.56 100 ASP A N 1
ATOM 821 C CA . ASP A 1 100 ? -10.232 -8.070 -18.041 1.00 90.56 100 ASP A CA 1
ATOM 822 C C . ASP A 1 100 ? -8.763 -8.281 -18.472 1.00 90.56 100 ASP A C 1
ATOM 824 O O . ASP A 1 100 ? -8.138 -7.387 -19.039 1.00 90.56 100 ASP A O 1
ATOM 828 N N . GLU A 1 101 ? -8.194 -9.455 -18.154 1.00 86.69 101 GLU A N 1
ATOM 829 C CA . GLU A 1 101 ? -6.788 -9.833 -18.416 1.00 86.69 101 GLU A CA 1
ATOM 830 C C . GLU A 1 101 ? -5.741 -8.997 -17.644 1.00 86.69 101 GLU A C 1
ATOM 832 O O . GLU A 1 101 ? -4.534 -9.105 -17.872 1.00 86.69 101 GLU A O 1
ATOM 837 N N . VAL A 1 102 ? -6.176 -8.170 -16.688 1.00 82.31 102 VAL A N 1
ATOM 838 C CA . VAL A 1 102 ? -5.303 -7.361 -15.833 1.00 82.31 102 VAL A CA 1
ATOM 839 C C . VAL A 1 102 ? -5.254 -7.946 -14.428 1.00 82.31 102 VAL A C 1
ATOM 841 O O . VAL A 1 102 ? -6.261 -8.015 -13.725 1.00 82.31 102 VAL A O 1
ATOM 844 N N . SER A 1 103 ? -4.049 -8.299 -13.973 1.00 88.62 103 SER A N 1
ATOM 845 C CA . SER A 1 103 ? -3.827 -8.693 -12.579 1.00 88.62 103 SER A CA 1
ATOM 846 C C . SER A 1 103 ? -3.927 -7.479 -11.654 1.00 88.62 103 SER A C 1
ATOM 848 O O . SER A 1 103 ? -3.053 -6.596 -11.674 1.00 88.62 103 SER A O 1
ATOM 850 N N . VAL A 1 104 ? -4.955 -7.467 -10.816 1.00 90.62 104 VAL A N 1
ATOM 851 C CA . VAL A 1 104 ? -5.201 -6.475 -9.766 1.00 90.62 104 VAL A CA 1
ATOM 852 C C . VAL A 1 104 ? -5.165 -7.148 -8.397 1.00 90.62 104 VAL A C 1
ATOM 854 O O . VAL A 1 104 ? -5.169 -8.369 -8.304 1.00 90.62 104 VAL A O 1
ATOM 857 N N . LEU A 1 105 ? -5.069 -6.353 -7.335 1.00 92.56 105 LEU A N 1
ATOM 858 C CA . LEU A 1 105 ? -5.087 -6.854 -5.964 1.00 92.56 105 LEU A CA 1
ATOM 859 C C . LEU A 1 105 ? -6.472 -6.597 -5.363 1.00 92.56 105 LEU A C 1
ATOM 861 O O . LEU A 1 105 ? -6.977 -5.479 -5.493 1.00 92.56 105 LEU A O 1
ATOM 865 N N . ASP A 1 106 ? -7.055 -7.593 -4.706 1.00 95.06 106 ASP A N 1
ATOM 866 C CA . ASP A 1 106 ? -8.339 -7.446 -4.016 1.00 95.06 106 ASP A CA 1
ATOM 867 C C . ASP A 1 106 ? -8.272 -6.421 -2.870 1.00 95.06 106 ASP A C 1
ATOM 869 O O . ASP A 1 106 ? -7.205 -6.121 -2.313 1.00 95.06 106 ASP A O 1
ATOM 873 N N . LEU A 1 107 ? -9.424 -5.832 -2.533 1.00 95.25 107 LEU A N 1
ATOM 874 C CA . LEU A 1 107 ? -9.510 -4.662 -1.651 1.00 95.25 107 LEU A CA 1
ATOM 875 C C . LEU A 1 107 ? -8.919 -4.930 -0.263 1.00 95.25 107 LEU A C 1
ATOM 877 O O . LEU A 1 107 ? -8.218 -4.076 0.286 1.00 95.25 107 LEU A O 1
ATOM 881 N N . GLU A 1 108 ? -9.190 -6.103 0.293 1.00 96.62 108 GLU A N 1
ATOM 882 C CA . GLU A 1 108 ? -8.746 -6.544 1.612 1.00 96.62 108 GLU A CA 1
ATOM 883 C C . GLU A 1 108 ? -7.218 -6.632 1.662 1.00 96.62 108 GLU A C 1
ATOM 885 O O . GLU A 1 108 ? -6.555 -6.143 2.578 1.00 96.62 108 GLU A O 1
ATOM 890 N N . TYR A 1 109 ? -6.612 -7.158 0.605 1.00 97.00 109 TYR A N 1
ATOM 891 C CA . TYR A 1 109 ? -5.164 -7.229 0.513 1.00 97.00 109 TYR A CA 1
ATOM 892 C C . TYR A 1 109 ? -4.560 -5.830 0.353 1.00 97.00 109 TYR A C 1
ATOM 894 O O . TYR A 1 109 ? -3.598 -5.499 1.051 1.00 97.00 109 TYR A O 1
ATOM 902 N N . ILE A 1 110 ? -5.155 -4.947 -0.466 1.00 96.00 110 ILE A N 1
ATOM 903 C CA . ILE A 1 110 ? -4.707 -3.543 -0.579 1.00 96.00 110 ILE A CA 1
ATOM 904 C C . ILE A 1 110 ? -4.722 -2.853 0.793 1.00 96.00 110 ILE A C 1
ATOM 906 O O . ILE A 1 110 ? -3.798 -2.094 1.107 1.00 96.00 110 ILE A O 1
ATOM 910 N N . VAL A 1 111 ? -5.739 -3.104 1.620 1.00 97.75 111 VAL A N 1
ATOM 911 C CA . VAL A 1 111 ? -5.832 -2.538 2.972 1.00 97.75 111 VAL A CA 1
ATOM 912 C C . VAL A 1 111 ? -4.609 -2.903 3.818 1.00 97.75 111 VAL A C 1
ATOM 914 O O . VAL A 1 111 ? -4.019 -1.999 4.414 1.00 97.75 111 VAL A O 1
ATOM 917 N N . LEU A 1 112 ? -4.159 -4.162 3.807 1.00 97.69 112 LEU A N 1
ATOM 918 C CA . LEU A 1 112 ? -2.969 -4.602 4.552 1.00 97.69 112 LEU A CA 1
ATOM 919 C C . LEU A 1 112 ? -1.699 -3.861 4.104 1.00 97.69 112 LEU A C 1
ATOM 921 O O . LEU A 1 112 ? -0.957 -3.328 4.933 1.00 97.69 112 LEU A O 1
ATOM 925 N N . PHE A 1 113 ? -1.484 -3.716 2.792 1.00 95.94 113 PHE A N 1
ATOM 926 C CA . PHE A 1 113 ? -0.351 -2.941 2.265 1.00 95.94 113 PHE A CA 1
ATOM 927 C C . PHE A 1 113 ? -0.410 -1.465 2.670 1.00 95.94 113 PHE A C 1
ATOM 929 O O . PHE A 1 113 ? 0.619 -0.840 2.944 1.00 95.94 113 PHE A O 1
ATOM 936 N N . LYS A 1 114 ? -1.610 -0.877 2.721 1.00 95.38 114 LYS A N 1
ATOM 937 C CA . LYS A 1 114 ? -1.793 0.518 3.142 1.00 95.38 114 LYS A CA 1
ATOM 938 C C . LYS A 1 114 ? -1.534 0.704 4.636 1.00 95.38 114 LYS A C 1
ATOM 940 O O . LYS A 1 114 ? -0.945 1.724 4.996 1.00 95.38 114 LYS A O 1
ATOM 945 N N . MET A 1 115 ? -1.917 -0.259 5.476 1.00 97.19 115 MET A N 1
ATOM 946 C CA . MET A 1 115 ? -1.581 -0.267 6.905 1.00 97.19 115 MET A CA 1
ATOM 947 C C . MET A 1 115 ? -0.068 -0.332 7.109 1.00 97.19 115 MET A C 1
ATOM 949 O O . MET A 1 115 ? 0.485 0.500 7.829 1.00 97.19 115 MET A O 1
ATOM 953 N N . LYS A 1 116 ? 0.618 -1.239 6.403 1.00 95.88 116 LYS A N 1
ATOM 954 C CA . LYS A 1 116 ? 2.078 -1.354 6.476 1.00 95.88 116 LYS A CA 1
ATOM 955 C C . LYS A 1 116 ? 2.788 -0.073 6.049 1.00 95.88 116 LYS A C 1
ATOM 957 O O . LYS A 1 116 ? 3.610 0.455 6.790 1.00 95.88 116 LYS A O 1
ATOM 962 N N . ALA A 1 117 ? 2.396 0.494 4.907 1.00 93.25 117 ALA A N 1
ATOM 963 C CA . ALA A 1 117 ? 2.949 1.762 4.436 1.00 93.25 117 ALA A CA 1
ATOM 964 C C . ALA A 1 117 ? 2.730 2.908 5.442 1.00 93.25 117 ALA A C 1
ATOM 966 O O . ALA A 1 117 ? 3.591 3.775 5.601 1.00 93.25 117 ALA A O 1
ATOM 967 N N . TRP A 1 118 ? 1.583 2.921 6.130 1.00 95.31 118 TRP A N 1
ATOM 968 C CA . TRP A 1 118 ? 1.302 3.893 7.182 1.00 95.31 118 TRP A CA 1
ATOM 969 C C . TRP A 1 118 ? 2.238 3.727 8.387 1.00 95.31 118 TRP A C 1
ATOM 971 O O . TRP A 1 118 ? 2.761 4.734 8.874 1.00 95.31 118 TRP A O 1
ATOM 981 N N . LEU A 1 119 ? 2.474 2.491 8.842 1.00 95.38 119 LEU A N 1
ATOM 982 C CA . LEU A 1 119 ? 3.387 2.189 9.950 1.00 95.38 119 LEU A CA 1
ATOM 983 C C . LEU A 1 119 ? 4.816 2.609 9.614 1.00 95.38 119 LEU A C 1
ATOM 985 O O . LEU A 1 119 ? 5.432 3.346 10.384 1.00 95.38 119 LEU A O 1
ATOM 989 N N . ASP A 1 120 ? 5.306 2.216 8.438 1.00 92.12 120 ASP A N 1
ATOM 990 C CA . ASP A 1 120 ? 6.672 2.503 8.003 1.00 92.12 120 ASP A CA 1
ATOM 991 C C . ASP A 1 120 ? 6.912 4.016 7.888 1.00 92.12 120 ASP A C 1
ATOM 993 O O . ASP A 1 120 ? 7.898 4.539 8.412 1.00 92.12 120 ASP A O 1
ATOM 997 N N . LEU A 1 121 ? 5.986 4.758 7.263 1.00 91.06 121 LEU A N 1
ATOM 998 C CA . LEU A 1 121 ? 6.094 6.219 7.162 1.00 91.06 121 LEU A CA 1
ATOM 999 C C . LEU A 1 121 ? 6.017 6.901 8.535 1.00 91.06 121 LEU A C 1
ATOM 1001 O O . LEU A 1 121 ? 6.725 7.883 8.772 1.00 91.06 121 LEU A O 1
ATOM 1005 N N . SER A 1 122 ? 5.161 6.406 9.430 1.00 93.31 122 SER A N 1
ATOM 1006 C CA . SER A 1 122 ? 5.009 6.954 10.782 1.00 93.31 122 SER A CA 1
ATOM 1007 C C . SER A 1 122 ? 6.265 6.735 11.623 1.00 93.31 122 SER A C 1
ATOM 1009 O O . SER A 1 122 ? 6.740 7.676 12.260 1.00 93.31 122 SER A O 1
ATOM 1011 N N . ALA A 1 123 ? 6.849 5.535 11.570 1.00 92.50 123 ALA A N 1
ATOM 1012 C CA . ALA A 1 123 ? 8.083 5.198 12.273 1.00 92.50 123 ALA A CA 1
ATOM 1013 C C . ALA A 1 123 ? 9.269 6.038 11.776 1.00 92.50 123 ALA A C 1
ATOM 1015 O O . ALA A 1 123 ? 9.987 6.633 12.577 1.00 92.50 123 ALA A O 1
ATOM 1016 N N . ARG A 1 124 ? 9.429 6.167 10.454 1.00 89.56 124 ARG A N 1
ATOM 1017 C CA . ARG A 1 124 ? 10.485 6.988 9.838 1.00 89.56 124 ARG A CA 1
ATOM 1018 C C . ARG A 1 124 ? 10.363 8.464 10.197 1.00 89.56 124 ARG A C 1
ATOM 1020 O O . ARG A 1 124 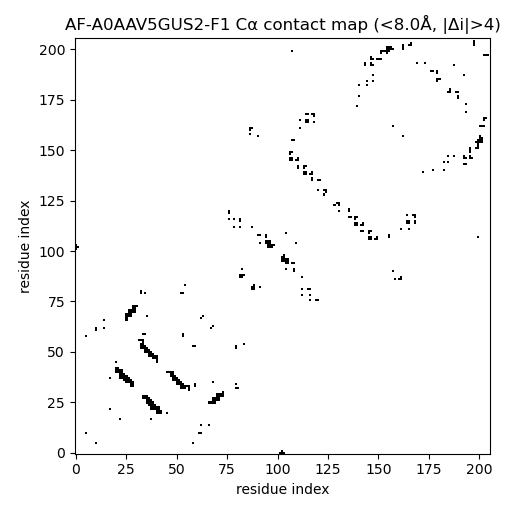? 11.346 9.109 10.559 1.00 89.56 124 ARG A O 1
ATOM 1027 N N . LYS A 1 125 ? 9.138 8.996 10.190 1.00 91.00 125 LYS A N 1
ATOM 1028 C CA . LYS A 1 125 ? 8.881 10.365 10.649 1.00 91.00 125 LYS A CA 1
ATOM 1029 C C . LYS A 1 125 ? 9.229 10.542 12.131 1.00 91.00 125 LYS A C 1
ATOM 1031 O O . LYS A 1 125 ? 9.826 11.550 12.498 1.00 91.00 125 LYS A O 1
ATOM 1036 N N . ALA A 1 126 ? 8.875 9.578 12.982 1.00 92.75 126 ALA A N 1
ATOM 1037 C CA . ALA A 1 126 ? 9.231 9.601 14.401 1.00 92.75 126 ALA A CA 1
ATOM 1038 C C . ALA A 1 126 ? 10.753 9.513 14.627 1.00 92.75 126 ALA A C 1
ATOM 1040 O O . ALA A 1 126 ? 11.261 10.106 15.576 1.00 92.75 126 ALA A O 1
ATOM 1041 N N . ALA A 1 127 ? 11.483 8.848 13.727 1.00 92.94 127 ALA A N 1
ATOM 1042 C CA . ALA A 1 127 ? 12.945 8.791 13.714 1.00 92.94 127 ALA A CA 1
ATOM 1043 C C . ALA A 1 127 ? 13.624 10.088 13.215 1.00 92.94 127 ALA A C 1
ATOM 1045 O O . ALA A 1 127 ? 14.851 10.165 13.193 1.00 92.94 127 ALA A O 1
ATOM 1046 N N . GLY A 1 128 ? 12.851 11.117 12.848 1.00 90.38 128 GLY A N 1
ATOM 1047 C CA . GLY A 1 128 ? 13.363 12.433 12.459 1.00 90.38 128 GLY A CA 1
ATOM 1048 C C . GLY A 1 128 ? 13.548 12.635 10.955 1.00 90.38 128 GLY A C 1
ATOM 1049 O O . GLY A 1 128 ? 14.083 13.667 10.553 1.00 90.38 128 GLY A O 1
ATOM 1050 N N . GLU A 1 129 ? 13.101 11.697 10.115 1.00 88.06 129 GLU A N 1
ATOM 1051 C CA . GLU A 1 129 ? 13.103 11.898 8.667 1.00 88.06 129 GLU A CA 1
ATOM 1052 C C . GLU A 1 129 ? 12.063 12.944 8.232 1.00 88.06 129 GLU A C 1
ATOM 1054 O O . GLU A 1 129 ? 10.948 13.015 8.761 1.00 88.06 129 GLU A O 1
ATOM 1059 N N . GLU A 1 130 ? 12.404 13.738 7.214 1.00 86.88 130 GLU A N 1
ATOM 1060 C CA . GLU A 1 130 ? 11.498 14.733 6.637 1.00 86.88 130 GLU A CA 1
ATOM 1061 C C . GLU A 1 130 ? 10.424 14.053 5.769 1.00 86.88 130 GLU A C 1
ATOM 1063 O O . GLU A 1 130 ? 10.563 13.888 4.557 1.00 86.88 130 GLU A O 1
ATOM 1068 N N . ILE A 1 131 ? 9.333 13.631 6.413 1.00 85.38 131 ILE A N 1
ATOM 1069 C CA . ILE A 1 131 ? 8.186 12.979 5.772 1.00 85.38 131 ILE A CA 1
ATOM 1070 C C . ILE A 1 131 ? 6.976 13.919 5.751 1.00 85.38 131 ILE A C 1
ATOM 1072 O O . ILE A 1 131 ? 6.513 14.394 6.795 1.00 85.38 131 ILE A O 1
ATOM 1076 N N . ASP A 1 132 ? 6.390 14.129 4.565 1.00 87.44 132 ASP A N 1
ATOM 1077 C CA . ASP A 1 132 ? 5.125 14.860 4.446 1.00 87.44 132 ASP A CA 1
ATOM 1078 C C . ASP A 1 132 ? 4.001 14.094 5.165 1.00 87.44 132 ASP A C 1
ATOM 1080 O O . ASP A 1 132 ? 3.608 12.984 4.795 1.00 87.44 132 ASP A O 1
ATOM 1084 N N . SER A 1 133 ? 3.427 14.729 6.186 1.00 89.94 133 SER A N 1
ATOM 1085 C CA . SER A 1 133 ? 2.341 14.163 6.996 1.00 89.94 133 SER A CA 1
ATOM 1086 C C . SER A 1 133 ? 1.077 13.889 6.183 1.00 89.94 133 SER A C 1
ATOM 1088 O O . SER A 1 133 ? 0.257 13.058 6.576 1.00 89.94 133 SER A O 1
ATOM 1090 N N . LYS A 1 134 ? 0.910 14.564 5.040 1.00 90.12 134 LYS A N 1
ATOM 1091 C CA . LYS A 1 134 ? -0.184 14.299 4.104 1.00 90.12 134 LYS A CA 1
ATOM 1092 C C . LYS A 1 134 ? -0.084 12.901 3.507 1.00 90.12 134 LYS A C 1
ATOM 1094 O O . LYS A 1 134 ? -1.124 12.280 3.314 1.00 90.12 134 LYS A O 1
ATOM 1099 N N . ASN A 1 135 ? 1.126 12.389 3.270 1.00 86.88 135 ASN A N 1
ATOM 1100 C CA . ASN A 1 135 ? 1.320 11.034 2.754 1.00 86.88 135 ASN A CA 1
ATOM 1101 C C . ASN A 1 135 ? 0.892 9.995 3.793 1.00 86.88 135 ASN A C 1
ATOM 1103 O O . ASN A 1 135 ? 0.091 9.120 3.477 1.00 86.88 135 ASN A O 1
ATOM 1107 N N . ILE A 1 136 ? 1.312 10.160 5.052 1.00 91.62 136 ILE A N 1
ATOM 1108 C CA . ILE A 1 136 ? 0.863 9.312 6.170 1.00 91.62 136 ILE A CA 1
ATOM 1109 C C . ILE A 1 136 ? -0.668 9.348 6.272 1.00 91.62 136 ILE A C 1
ATOM 1111 O O . ILE A 1 136 ? -1.332 8.315 6.213 1.00 91.62 136 ILE A O 1
ATOM 1115 N N . LYS A 1 137 ? -1.262 10.548 6.334 1.00 92.88 137 LYS A N 1
ATOM 1116 C CA . LYS A 1 137 ? -2.721 10.706 6.423 1.00 92.88 137 LYS A CA 1
ATOM 1117 C C . LYS A 1 137 ? -3.452 10.071 5.236 1.00 92.88 137 LYS A C 1
ATOM 1119 O O . LYS A 1 137 ? -4.512 9.482 5.426 1.00 92.88 137 LYS A O 1
ATOM 1124 N N . LYS A 1 138 ? -2.893 10.166 4.026 1.00 92.19 138 LYS A N 1
ATOM 1125 C CA . LYS A 1 138 ? -3.454 9.548 2.820 1.00 92.19 138 LYS A CA 1
ATOM 1126 C C . LYS A 1 138 ? -3.578 8.034 2.980 1.00 92.19 138 LYS A C 1
ATOM 1128 O O . LYS A 1 138 ? -4.662 7.520 2.742 1.00 92.19 138 LYS A O 1
ATOM 1133 N N . HIS A 1 139 ? -2.531 7.338 3.430 1.00 94.06 139 HIS A N 1
ATOM 1134 C CA . HIS A 1 139 ? -2.591 5.883 3.619 1.00 94.06 139 HIS A CA 1
ATOM 1135 C C . HIS A 1 139 ? -3.669 5.469 4.625 1.00 94.06 139 HIS A C 1
ATOM 1137 O O . HIS A 1 139 ? -4.459 4.579 4.329 1.00 94.06 139 HIS A O 1
ATOM 1143 N N . LYS A 1 140 ? -3.779 6.176 5.756 1.00 95.62 140 LYS A N 1
ATOM 1144 C CA . LYS A 1 140 ? -4.845 5.925 6.737 1.00 95.62 140 LYS A CA 1
ATOM 1145 C C . LYS A 1 140 ? -6.243 6.136 6.151 1.00 95.62 140 LYS A C 1
ATOM 1147 O O . LYS A 1 140 ? -7.137 5.321 6.350 1.00 95.62 140 LYS A O 1
ATOM 1152 N N . ASN A 1 141 ? -6.436 7.233 5.424 1.00 95.94 141 ASN A N 1
ATOM 1153 C CA . ASN A 1 141 ? -7.712 7.533 4.781 1.00 95.94 141 ASN A CA 1
ATOM 1154 C C . ASN A 1 141 ? -8.076 6.487 3.717 1.00 95.94 141 ASN A C 1
ATOM 1156 O O . ASN A 1 141 ? -9.244 6.128 3.596 1.00 95.94 141 ASN A O 1
ATOM 1160 N N . 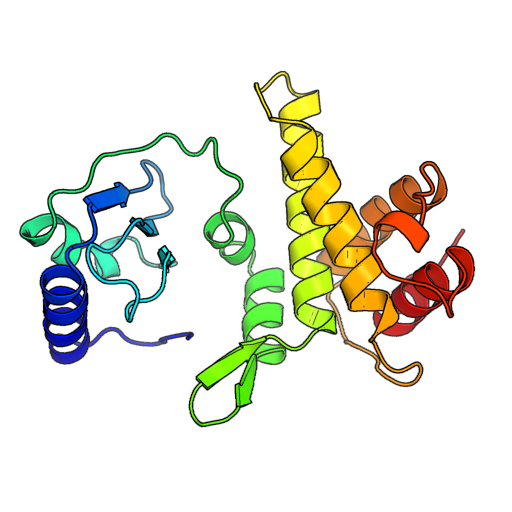ASP A 1 142 ? -7.088 6.011 2.957 1.00 95.50 142 ASP A N 1
ATOM 1161 C CA . ASP A 1 142 ? -7.271 4.958 1.959 1.00 95.50 142 ASP A CA 1
ATOM 1162 C C . ASP A 1 142 ? -7.696 3.640 2.627 1.00 95.50 142 ASP A C 1
ATOM 1164 O O . ASP A 1 142 ? -8.641 3.024 2.146 1.00 95.50 142 ASP A O 1
ATOM 1168 N N . VAL A 1 143 ? -7.087 3.251 3.759 1.00 97.38 143 VAL A N 1
ATOM 1169 C CA . VAL A 1 143 ? -7.508 2.068 4.540 1.00 97.38 143 VAL A CA 1
ATOM 1170 C C . VAL A 1 143 ? -8.996 2.136 4.874 1.00 97.38 143 VAL A C 1
ATOM 1172 O O . VAL A 1 143 ? -9.731 1.198 4.592 1.00 97.38 143 VAL A O 1
ATOM 1175 N N . LEU A 1 144 ? -9.458 3.259 5.426 1.00 96.88 144 LEU A N 1
ATOM 1176 C CA . LEU A 1 144 ? -10.853 3.412 5.847 1.00 96.88 144 LEU A CA 1
ATOM 1177 C C . LEU A 1 144 ? -11.826 3.423 4.662 1.00 96.88 144 LEU A C 1
ATOM 1179 O O . LEU A 1 144 ? -12.919 2.872 4.754 1.00 96.88 144 LEU A O 1
ATOM 1183 N N . ARG A 1 145 ? -11.430 4.038 3.541 1.00 96.06 145 ARG A N 1
ATOM 1184 C CA . ARG A 1 145 ? -12.223 4.041 2.303 1.00 96.06 145 ARG A CA 1
ATOM 1185 C C . ARG A 1 145 ? -12.366 2.651 1.714 1.00 96.06 145 ARG A C 1
ATOM 1187 O O . ARG A 1 145 ? -13.468 2.285 1.327 1.00 96.06 145 ARG A O 1
ATOM 1194 N N . LEU A 1 146 ? -11.274 1.902 1.636 1.00 96.38 146 LEU A N 1
ATOM 1195 C CA . LEU A 1 146 ? -11.291 0.543 1.107 1.00 96.38 146 LEU A CA 1
ATOM 1196 C C . LEU A 1 146 ? -12.082 -0.377 2.037 1.00 96.38 146 LEU A C 1
ATOM 1198 O O . LEU A 1 146 ? -12.995 -1.051 1.580 1.00 96.38 146 LEU A O 1
ATOM 1202 N N . ALA A 1 147 ? -11.826 -0.306 3.346 1.00 96.44 147 ALA A N 1
ATOM 1203 C CA . ALA A 1 147 ? -12.511 -1.127 4.337 1.00 96.44 147 ALA A CA 1
ATOM 1204 C C . ALA A 1 147 ? -14.026 -0.897 4.393 1.00 96.44 147 ALA A C 1
ATOM 1206 O O . ALA A 1 147 ? -14.773 -1.830 4.661 1.00 96.44 147 ALA A O 1
ATOM 1207 N N . ALA A 1 148 ? -14.503 0.313 4.087 1.00 95.62 148 ALA A N 1
ATOM 1208 C CA . ALA A 1 148 ? -15.936 0.591 3.985 1.00 95.62 148 ALA A CA 1
ATOM 1209 C C . ALA A 1 148 ? -16.644 -0.157 2.834 1.00 95.62 148 ALA A C 1
ATOM 1211 O O . ALA A 1 148 ? -17.871 -0.135 2.784 1.00 95.62 148 ALA A O 1
ATOM 1212 N N . ASN A 1 149 ? -15.893 -0.776 1.916 1.00 95.56 149 ASN A N 1
ATOM 1213 C CA . ASN A 1 149 ? -16.409 -1.549 0.783 1.00 95.56 149 ASN A CA 1
ATOM 1214 C C . ASN A 1 149 ? -16.086 -3.051 0.889 1.00 95.56 149 ASN A C 1
ATOM 1216 O O . ASN A 1 149 ? -16.348 -3.776 -0.063 1.00 95.56 149 ASN A O 1
ATOM 1220 N N . ILE A 1 150 ? -15.508 -3.507 2.006 1.00 95.94 150 ILE A N 1
ATOM 1221 C CA . ILE A 1 150 ? -15.260 -4.932 2.252 1.00 95.94 150 ILE A CA 1
ATOM 1222 C C . ILE A 1 150 ? -16.552 -5.569 2.772 1.00 95.94 150 ILE A C 1
ATOM 1224 O O . ILE A 1 150 ? -17.174 -5.051 3.709 1.00 95.94 150 ILE A O 1
ATOM 1228 N N . ASP A 1 151 ? -16.934 -6.706 2.196 1.00 94.12 151 ASP A N 1
ATOM 1229 C CA . ASP A 1 151 ? -18.102 -7.459 2.640 1.00 94.12 151 ASP A CA 1
ATOM 1230 C C . ASP A 1 151 ? -17.880 -8.089 4.029 1.00 94.12 151 ASP A C 1
ATOM 1232 O O . ASP A 1 151 ? -16.787 -8.507 4.416 1.00 94.12 151 ASP A O 1
ATOM 1236 N N . ASN A 1 152 ? -18.942 -8.144 4.837 1.00 91.06 152 ASN A N 1
ATOM 1237 C CA . ASN A 1 152 ? -18.844 -8.511 6.258 1.00 91.06 152 ASN A CA 1
ATOM 1238 C C . ASN A 1 152 ? -18.432 -9.971 6.519 1.00 91.06 152 ASN A C 1
ATOM 1240 O O . ASN A 1 152 ? -18.013 -10.304 7.638 1.00 91.06 152 ASN A O 1
ATOM 1244 N N . ASP A 1 153 ? -18.605 -10.844 5.538 1.00 94.44 153 ASP A N 1
ATOM 1245 C CA . ASP A 1 153 ? -18.291 -12.270 5.565 1.00 94.44 153 ASP A CA 1
ATOM 1246 C C . ASP A 1 153 ? -16.876 -12.588 5.067 1.00 94.44 153 ASP A C 1
ATOM 1248 O O . ASP A 1 153 ? -16.379 -13.675 5.360 1.00 94.44 153 ASP A O 1
ATOM 1252 N N . VAL A 1 154 ? -16.190 -11.638 4.425 1.00 96.06 154 VAL A N 1
ATOM 1253 C CA . VAL A 1 154 ? -14.819 -11.837 3.944 1.00 96.06 154 VAL A CA 1
ATOM 1254 C C . VAL A 1 154 ? -13.864 -12.031 5.118 1.00 96.06 154 VAL A C 1
ATOM 1256 O O . VAL A 1 154 ? -13.882 -11.281 6.099 1.00 96.06 154 VAL A O 1
ATOM 1259 N N . ARG A 1 155 ? -13.033 -13.070 5.033 1.00 96.19 155 ARG A N 1
ATOM 1260 C CA . ARG A 1 155 ? -11.955 -13.367 5.979 1.00 96.19 155 ARG A CA 1
ATOM 1261 C C . ARG A 1 155 ? -10.684 -13.631 5.196 1.00 96.19 155 ARG A C 1
ATOM 1263 O O . ARG A 1 155 ? -10.675 -14.507 4.335 1.00 96.19 155 ARG A O 1
ATOM 1270 N N . VAL A 1 156 ? -9.627 -12.893 5.514 1.00 96.38 156 VAL A N 1
ATOM 1271 C CA . VAL A 1 156 ? -8.316 -13.069 4.894 1.00 96.38 156 VAL A CA 1
ATOM 1272 C C . VAL A 1 156 ? -7.385 -13.737 5.903 1.00 96.38 156 VAL A C 1
ATOM 1274 O O . VAL A 1 156 ? -7.076 -13.131 6.934 1.00 96.38 156 VAL A O 1
ATOM 1277 N N . PRO A 1 157 ? -6.926 -14.975 5.642 1.00 95.00 157 PRO A N 1
ATOM 1278 C CA . PRO A 1 157 ? -5.915 -15.601 6.475 1.00 95.00 157 PRO A CA 1
ATOM 1279 C C . PRO A 1 157 ? -4.603 -14.827 6.328 1.00 95.00 157 PRO A C 1
ATOM 1281 O O . PRO A 1 157 ? -4.104 -14.632 5.223 1.00 95.00 157 PRO A O 1
ATOM 1284 N N . ILE A 1 158 ? -4.049 -14.380 7.451 1.00 96.44 158 ILE A N 1
ATOM 1285 C CA . ILE A 1 158 ? -2.804 -13.612 7.483 1.00 96.44 158 ILE A CA 1
ATOM 1286 C C . ILE A 1 158 ? -1.857 -14.158 8.555 1.00 96.44 158 ILE A C 1
ATOM 1288 O O . ILE A 1 158 ? -2.302 -14.636 9.602 1.00 96.44 158 ILE A O 1
ATOM 1292 N N . ALA A 1 159 ? -0.552 -14.077 8.292 1.00 96.81 159 ALA A N 1
ATOM 1293 C CA . ALA A 1 159 ? 0.487 -14.496 9.227 1.00 96.81 159 ALA A CA 1
ATOM 1294 C C . ALA A 1 159 ? 0.540 -13.603 10.479 1.00 96.81 159 ALA A C 1
ATOM 1296 O O . ALA A 1 159 ? 0.141 -12.437 10.449 1.00 96.81 159 ALA A O 1
ATOM 1297 N N . ASP A 1 160 ? 1.089 -14.127 11.579 1.00 95.00 160 ASP A N 1
ATOM 1298 C CA . ASP A 1 160 ? 1.136 -13.430 12.875 1.00 95.00 160 ASP A CA 1
ATOM 1299 C C . ASP A 1 160 ? 1.879 -12.086 12.817 1.00 95.00 160 ASP A C 1
ATOM 1301 O O . ASP A 1 160 ? 1.515 -11.129 13.505 1.00 95.00 160 ASP A O 1
ATOM 1305 N N . THR A 1 161 ? 2.908 -11.985 11.974 1.00 94.75 161 THR A N 1
ATOM 1306 C CA . THR A 1 161 ? 3.652 -10.739 11.730 1.00 94.75 161 THR A CA 1
ATOM 1307 C C . THR A 1 161 ? 2.750 -9.658 11.135 1.00 94.75 161 THR A C 1
ATOM 1309 O O . THR A 1 161 ? 2.738 -8.526 11.619 1.00 94.75 161 THR A O 1
ATOM 1312 N N . VAL A 1 162 ? 1.930 -10.021 10.149 1.00 96.94 162 VAL A N 1
ATOM 1313 C CA . VAL A 1 162 ? 0.956 -9.130 9.511 1.00 96.94 162 VAL A CA 1
ATOM 1314 C C . VAL A 1 162 ? -0.185 -8.808 10.478 1.00 96.94 162 V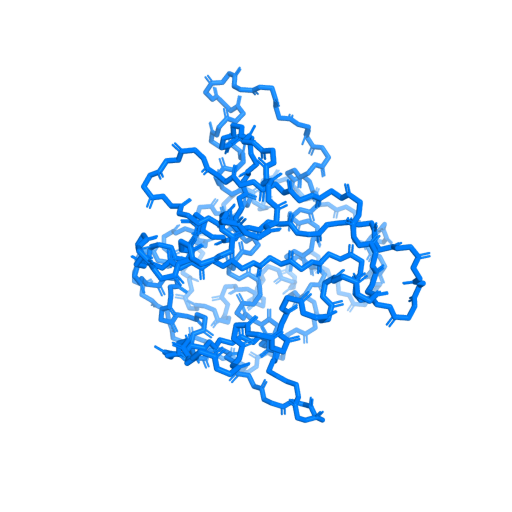AL A C 1
ATOM 1316 O O . VAL A 1 162 ? -0.588 -7.649 10.566 1.00 96.94 162 VAL A O 1
ATOM 1319 N N . LYS A 1 163 ? -0.668 -9.785 11.266 1.00 97.00 163 LYS A N 1
ATOM 1320 C CA . LYS A 1 163 ? -1.671 -9.539 12.322 1.00 97.00 163 LYS A CA 1
ATOM 1321 C C . LYS A 1 163 ? -1.185 -8.487 13.308 1.00 97.00 163 LYS A C 1
ATOM 1323 O O . LYS A 1 163 ? -1.936 -7.580 13.659 1.00 97.00 163 LYS A O 1
ATOM 1328 N N . LYS A 1 164 ? 0.076 -8.584 13.734 1.00 96.56 164 LYS A N 1
ATOM 1329 C CA . LYS A 1 164 ? 0.698 -7.611 14.635 1.00 96.56 164 LYS A CA 1
ATOM 1330 C C . LYS A 1 164 ? 0.757 -6.218 14.011 1.00 96.56 164 LYS A C 1
ATOM 1332 O O . LYS A 1 164 ? 0.384 -5.256 14.677 1.00 96.56 164 LYS A O 1
ATOM 1337 N N . ASP A 1 165 ? 1.194 -6.106 12.759 1.00 97.19 165 ASP A N 1
ATOM 1338 C CA . ASP A 1 165 ? 1.216 -4.827 12.041 1.00 97.19 165 ASP A CA 1
ATOM 1339 C C . ASP A 1 165 ? -0.199 -4.229 11.947 1.00 97.19 165 ASP A C 1
ATOM 1341 O O . ASP A 1 165 ? -0.432 -3.082 12.334 1.00 97.19 165 ASP A O 1
ATOM 1345 N N . ALA A 1 166 ? -1.180 -5.018 11.515 1.00 97.81 166 ALA A N 1
ATOM 1346 C CA . ALA A 1 166 ? -2.560 -4.566 11.416 1.00 97.81 166 ALA A CA 1
ATOM 1347 C C . ALA A 1 166 ? -3.135 -4.148 12.785 1.00 97.81 166 ALA A C 1
ATOM 1349 O O . ALA A 1 166 ? -3.792 -3.111 12.871 1.00 97.81 166 ALA A O 1
ATOM 1350 N N . LYS A 1 167 ? -2.819 -4.869 13.872 1.00 97.00 167 LYS A N 1
ATOM 1351 C CA . LYS A 1 167 ? -3.203 -4.480 15.239 1.00 97.00 167 LYS A CA 1
ATOM 1352 C C . LYS A 1 167 ? -2.603 -3.129 15.640 1.00 97.00 167 LYS A C 1
ATOM 1354 O O . LYS A 1 167 ? -3.337 -2.254 16.087 1.00 97.00 167 LYS A O 1
ATOM 1359 N N . LEU A 1 168 ? -1.305 -2.918 15.408 1.00 97.19 168 LEU A N 1
ATOM 1360 C CA . LEU A 1 168 ? -0.636 -1.643 15.700 1.00 97.19 168 LEU A CA 1
ATOM 1361 C C . LEU A 1 168 ? -1.263 -0.473 14.933 1.00 97.19 168 LEU A C 1
ATOM 1363 O O . LEU A 1 168 ? -1.429 0.618 15.480 1.00 97.19 168 LEU A O 1
ATOM 1367 N N . PHE A 1 169 ? -1.634 -0.690 13.668 1.00 97.62 169 PHE A N 1
ATOM 1368 C CA . PHE A 1 169 ? -2.374 0.312 12.906 1.00 97.62 169 PHE A CA 1
ATOM 1369 C C . PHE A 1 169 ? -3.744 0.600 13.539 1.00 97.62 169 PHE A C 1
ATOM 1371 O O . PHE A 1 169 ? -4.124 1.765 13.667 1.00 97.62 169 PHE A O 1
ATOM 1378 N N . MET A 1 170 ? -4.483 -0.442 13.929 1.00 97.25 170 MET A N 1
ATOM 1379 C CA . MET A 1 170 ? -5.831 -0.317 14.491 1.00 97.25 170 MET A CA 1
ATOM 1380 C C . MET A 1 170 ? -5.844 0.420 15.830 1.00 97.25 170 MET A C 1
ATOM 1382 O O . MET A 1 170 ? -6.645 1.340 15.995 1.00 97.25 170 MET A O 1
ATOM 1386 N N . GLU A 1 171 ? -4.901 0.120 16.724 1.00 95.62 171 GLU A N 1
ATOM 1387 C CA . GLU A 1 171 ? -4.736 0.818 18.005 1.00 95.62 171 GLU A CA 1
ATOM 1388 C C . GLU A 1 171 ? -4.552 2.333 17.823 1.00 95.62 171 GLU A C 1
ATOM 1390 O O . GLU A 1 171 ? -5.062 3.134 18.609 1.00 95.62 171 GLU A O 1
ATOM 1395 N N . GLU A 1 172 ? -3.817 2.758 16.791 1.00 95.56 172 GLU A N 1
ATOM 1396 C CA . GLU A 1 172 ? -3.680 4.182 16.481 1.00 95.56 172 GLU A CA 1
ATOM 1397 C C . GLU A 1 172 ? -4.921 4.735 15.773 1.00 95.56 172 GLU A C 1
ATOM 1399 O O . GLU A 1 172 ? -5.344 5.870 16.028 1.00 95.56 172 GLU A O 1
ATOM 1404 N N . ALA A 1 173 ? -5.523 3.955 14.872 1.00 95.38 173 ALA A N 1
ATOM 1405 C CA . ALA A 1 173 ? -6.713 4.362 14.143 1.00 95.38 173 ALA A CA 1
ATOM 1406 C C . ALA A 1 173 ? -7.872 4.684 15.094 1.00 95.38 173 ALA A C 1
ATOM 1408 O O . ALA A 1 173 ? -8.538 5.703 14.895 1.00 95.38 173 ALA A O 1
ATOM 1409 N N . GLU A 1 174 ? -8.061 3.888 16.142 1.00 95.00 174 GLU A N 1
ATOM 1410 C CA . GLU A 1 174 ? -9.052 4.103 17.200 1.00 95.00 174 GLU A CA 1
ATOM 1411 C C . GLU A 1 174 ? -8.826 5.401 17.975 1.00 95.00 174 GLU A C 1
ATOM 1413 O O . GLU A 1 174 ? -9.767 6.157 18.214 1.00 95.00 174 GLU A O 1
ATOM 1418 N N . LYS A 1 175 ? -7.569 5.707 18.312 1.00 94.94 175 LYS A N 1
ATOM 1419 C CA . LYS A 1 175 ? -7.199 6.920 19.064 1.00 94.94 175 LYS A CA 1
ATOM 1420 C C . LYS A 1 175 ? -7.361 8.198 18.250 1.00 94.94 175 LYS A C 1
ATOM 1422 O O . LYS A 1 175 ? -7.483 9.283 18.816 1.00 94.94 175 LYS A O 1
ATOM 1427 N N . THR A 1 176 ? -7.351 8.093 16.922 1.00 92.75 176 THR A N 1
ATOM 1428 C CA . THR A 1 176 ? -7.344 9.255 16.026 1.00 92.75 176 THR A CA 1
ATOM 1429 C C . THR A 1 176 ? -8.463 9.211 14.971 1.00 92.75 176 THR A C 1
ATOM 1431 O O . THR A 1 176 ? -8.170 9.138 13.773 1.00 92.75 176 THR A O 1
ATOM 1434 N N . PRO A 1 177 ? -9.754 9.283 15.357 1.00 92.00 177 PRO A N 1
ATOM 1435 C CA . PRO A 1 177 ? -10.869 9.233 14.410 1.00 92.00 177 PRO A CA 1
ATOM 1436 C C . PRO A 1 177 ? -10.776 10.291 13.307 1.00 92.00 177 PRO A C 1
ATOM 1438 O O . PRO A 1 177 ? -10.273 11.399 13.516 1.00 92.00 177 PRO A O 1
ATOM 1441 N N . VAL A 1 178 ? -11.285 9.962 12.119 1.00 90.56 178 VAL A N 1
ATOM 1442 C CA . VAL A 1 178 ? -11.310 10.884 10.973 1.00 90.56 178 VAL A CA 1
ATOM 1443 C C . VAL A 1 178 ? -12.742 11.196 10.553 1.00 90.56 178 VAL A C 1
ATOM 1445 O O . VAL A 1 178 ? -13.647 10.382 10.719 1.00 90.56 178 VAL A O 1
ATOM 1448 N N . ASP A 1 179 ? -12.944 12.371 9.957 1.00 90.12 179 ASP A N 1
ATOM 1449 C CA . ASP A 1 179 ? -14.242 12.741 9.394 1.00 90.12 179 ASP A CA 1
ATOM 1450 C C . ASP A 1 179 ? -14.548 11.918 8.134 1.00 90.12 179 ASP A C 1
ATOM 1452 O O . ASP A 1 179 ? -14.041 12.201 7.044 1.00 90.12 179 ASP A O 1
ATOM 1456 N N . LEU A 1 180 ? -15.419 10.919 8.279 1.00 93.00 180 LEU A N 1
ATOM 1457 C CA . LEU A 1 180 ? -15.856 10.040 7.196 1.00 93.00 180 LEU A CA 1
ATOM 1458 C C . LEU A 1 180 ? -16.541 10.782 6.042 1.00 93.00 180 LEU A C 1
ATOM 1460 O O . LEU A 1 180 ? -16.384 10.385 4.883 1.00 93.00 180 LEU A O 1
ATOM 1464 N N . LYS A 1 181 ? -17.227 11.903 6.310 1.00 90.94 181 LYS A N 1
ATOM 1465 C CA . LYS A 1 181 ? -17.882 12.687 5.250 1.00 90.94 181 LYS A CA 1
ATOM 1466 C C . LYS A 1 181 ? -16.852 13.288 4.304 1.00 90.94 181 LYS A C 1
ATOM 1468 O O . LYS A 1 181 ? -17.053 13.250 3.090 1.00 90.94 181 LYS A O 1
ATOM 1473 N N . SER A 1 182 ? -15.726 13.765 4.840 1.00 89.69 182 SER A N 1
ATOM 1474 C CA . SER A 1 182 ? -14.588 14.235 4.038 1.00 89.69 182 SER A CA 1
ATOM 1475 C C . SER A 1 182 ? -13.969 13.130 3.170 1.00 89.69 182 SER A C 1
ATOM 1477 O O . SER A 1 182 ? -13.344 13.409 2.145 1.00 89.69 182 SER A O 1
ATOM 1479 N N . LEU A 1 183 ? -14.173 11.863 3.545 1.00 90.06 183 LEU A N 1
ATOM 1480 C CA . LEU A 1 183 ? -13.719 10.703 2.785 1.00 90.06 183 LEU A CA 1
ATOM 1481 C C . LEU A 1 183 ? -14.717 10.231 1.726 1.00 90.06 183 LEU A C 1
ATOM 1483 O O . LEU A 1 183 ? -14.355 9.353 0.948 1.00 90.06 183 LEU A O 1
ATOM 1487 N N . GLY A 1 184 ? -15.911 10.831 1.657 1.00 92.06 184 GLY A N 1
ATOM 1488 C CA . GLY A 1 184 ? -16.996 10.419 0.764 1.00 92.06 184 GLY A CA 1
ATOM 1489 C C . GLY A 1 184 ? -17.878 9.303 1.332 1.00 92.06 184 GLY A C 1
ATOM 1490 O O . GLY A 1 184 ? -18.781 8.838 0.642 1.00 92.06 184 GLY A O 1
ATOM 1491 N N . ILE A 1 185 ? -17.658 8.899 2.585 1.00 92.31 185 ILE A N 1
ATOM 1492 C CA . ILE A 1 185 ? -18.372 7.802 3.238 1.00 92.31 185 ILE A CA 1
ATOM 1493 C C . ILE A 1 185 ? -19.537 8.396 4.030 1.00 92.31 185 ILE A C 1
ATOM 1495 O O . ILE A 1 185 ? -19.344 9.221 4.924 1.00 92.31 185 ILE A O 1
ATOM 1499 N N . LYS A 1 186 ? -20.765 8.024 3.659 1.00 89.31 186 LYS A N 1
ATOM 1500 C CA . LYS A 1 186 ? -21.997 8.608 4.226 1.00 89.31 186 LYS A CA 1
ATOM 1501 C C . LYS A 1 186 ? -22.875 7.609 4.972 1.00 89.31 186 LYS A C 1
ATOM 1503 O O . LYS A 1 186 ? -23.663 8.030 5.810 1.00 89.31 186 LYS A O 1
ATOM 1508 N N . ASN A 1 187 ? -22.731 6.323 4.662 1.00 88.94 187 ASN A N 1
ATOM 1509 C CA . ASN A 1 187 ? -23.651 5.268 5.092 1.00 88.94 187 ASN A CA 1
ATOM 1510 C C . ASN A 1 187 ? -22.999 4.270 6.063 1.00 88.94 187 ASN A C 1
ATOM 1512 O O . ASN A 1 187 ? -23.497 3.162 6.209 1.00 88.94 187 ASN A O 1
ATOM 1516 N N . ALA A 1 188 ? -21.884 4.648 6.690 1.00 92.38 188 ALA A N 1
ATOM 1517 C CA . ALA A 1 188 ? -21.198 3.851 7.698 1.00 92.38 188 ALA A CA 1
ATOM 1518 C C . ALA A 1 188 ? -20.630 4.771 8.783 1.00 92.38 188 ALA A C 1
ATOM 1520 O O . ALA A 1 188 ? -20.234 5.909 8.506 1.00 92.38 188 ALA A O 1
ATOM 1521 N N . THR A 1 189 ? -20.601 4.273 10.011 1.00 94.94 189 THR A N 1
ATOM 1522 C CA . THR A 1 189 ? -19.914 4.887 11.148 1.00 94.94 189 THR A CA 1
ATOM 1523 C C . THR A 1 189 ? -18.441 4.488 11.173 1.00 94.94 189 THR A C 1
ATOM 1525 O O . THR A 1 189 ? -18.019 3.536 10.513 1.00 94.94 189 THR A O 1
ATOM 1528 N N . TYR A 1 190 ? -17.635 5.234 11.930 1.00 95.75 190 TYR A N 1
ATOM 1529 C CA . TYR A 1 190 ? -16.206 4.948 12.053 1.00 95.75 190 TYR A CA 1
ATOM 1530 C C . TYR A 1 190 ? -15.995 3.587 12.719 1.00 95.75 190 TYR A C 1
ATOM 1532 O O . TYR A 1 190 ? -15.232 2.758 12.234 1.00 95.75 190 TYR A O 1
ATOM 1540 N N . GLU A 1 191 ? -16.766 3.322 13.768 1.00 95.06 191 GLU A N 1
ATOM 1541 C CA . GLU A 1 191 ? -16.751 2.087 14.538 1.00 95.06 191 GLU A CA 1
ATOM 1542 C C . GLU A 1 191 ? -17.176 0.875 13.698 1.00 95.06 191 GLU A C 1
ATOM 1544 O O . GLU A 1 191 ? -16.602 -0.203 13.845 1.00 95.06 191 GLU A O 1
ATOM 1549 N N . GLU A 1 192 ? -18.152 1.022 12.795 1.00 95.56 192 GLU A N 1
ATOM 1550 C CA . GLU A 1 192 ? -18.535 -0.052 11.868 1.00 95.56 192 GLU A CA 1
ATOM 1551 C C . GLU A 1 192 ? -17.392 -0.425 10.926 1.00 95.56 192 GLU A C 1
ATOM 1553 O O . GLU A 1 192 ? -17.114 -1.613 10.768 1.00 95.56 192 GLU A O 1
ATOM 1558 N N . ILE A 1 193 ? -16.691 0.563 10.360 1.00 96.62 193 ILE A N 1
ATOM 1559 C CA . ILE A 1 193 ? -15.542 0.322 9.473 1.00 96.62 193 ILE A CA 1
ATOM 1560 C C . ILE A 1 193 ? -14.413 -0.372 10.239 1.00 96.62 193 ILE A C 1
ATOM 1562 O O . ILE A 1 193 ? -13.846 -1.349 9.752 1.00 96.62 193 ILE A O 1
ATOM 1566 N N . LEU A 1 194 ? -14.105 0.079 11.458 1.00 96.44 194 LEU A N 1
ATOM 1567 C CA . LEU A 1 194 ? -13.084 -0.574 12.278 1.00 96.44 194 LEU A CA 1
ATOM 1568 C C . LEU A 1 194 ? -13.458 -2.028 12.602 1.00 96.44 194 LEU A C 1
ATOM 1570 O O . LEU A 1 194 ? -12.615 -2.917 12.508 1.00 96.44 194 LEU A O 1
ATOM 1574 N N . ARG A 1 195 ? -14.732 -2.305 12.909 1.00 95.88 195 ARG A N 1
ATOM 1575 C CA . ARG A 1 195 ? -15.218 -3.680 13.118 1.00 95.88 195 ARG A CA 1
ATOM 1576 C C . ARG A 1 195 ? -15.095 -4.548 11.870 1.00 95.88 195 ARG A C 1
ATOM 1578 O O . ARG A 1 195 ? -14.832 -5.739 12.014 1.00 95.88 195 ARG A O 1
ATOM 1585 N N . VAL A 1 196 ? -15.297 -3.991 10.674 1.00 96.81 196 VAL A N 1
ATOM 1586 C CA . VAL A 1 196 ? -15.059 -4.718 9.415 1.00 96.81 196 VAL A CA 1
ATOM 1587 C C . VAL A 1 196 ? -13.600 -5.152 9.336 1.00 96.81 196 VAL A C 1
ATOM 1589 O O . VAL A 1 196 ? -13.342 -6.324 9.089 1.00 96.81 196 VAL A O 1
ATOM 1592 N N . ILE A 1 197 ? -12.658 -4.256 9.643 1.00 97.56 197 ILE A N 1
ATOM 1593 C CA . ILE A 1 197 ? -11.222 -4.564 9.638 1.00 97.56 197 ILE A CA 1
ATOM 1594 C C . ILE A 1 197 ? -10.876 -5.663 10.652 1.00 97.56 197 ILE A C 1
ATOM 1596 O O . ILE A 1 197 ? -10.249 -6.654 10.282 1.00 97.56 197 ILE A O 1
ATOM 1600 N N . TYR A 1 198 ? -11.319 -5.526 11.908 1.00 96.62 198 TYR A N 1
ATOM 1601 C CA . TYR A 1 198 ? -11.073 -6.533 12.948 1.00 96.62 198 TYR A CA 1
ATOM 1602 C C . TYR A 1 198 ? -11.582 -7.916 12.552 1.00 96.62 198 TYR A C 1
ATOM 1604 O O . TYR A 1 198 ? -10.881 -8.911 12.724 1.00 96.62 198 TYR A O 1
ATOM 1612 N N . ARG A 1 199 ? -12.798 -7.978 11.994 1.00 96.31 199 ARG A N 1
ATOM 1613 C CA . ARG A 1 199 ? -13.379 -9.234 11.520 1.00 96.31 199 ARG A CA 1
ATOM 1614 C C . ARG A 1 199 ? -12.618 -9.797 10.329 1.00 96.31 199 ARG A C 1
ATOM 1616 O O . ARG A 1 199 ? -12.301 -10.977 10.358 1.00 96.31 199 ARG A O 1
ATOM 1623 N N . CYS A 1 200 ? -12.346 -8.977 9.314 1.00 97.62 200 CYS A N 1
ATOM 1624 C CA . CYS A 1 200 ? -11.719 -9.408 8.066 1.00 97.62 200 CYS A CA 1
ATOM 1625 C C . CYS A 1 200 ? -10.373 -10.101 8.311 1.00 97.62 200 CYS A C 1
ATOM 1627 O O . CYS A 1 200 ? -10.112 -11.153 7.736 1.00 97.62 200 CYS A O 1
ATOM 1629 N N . TYR A 1 201 ? -9.564 -9.562 9.222 1.00 97.31 201 TYR A N 1
ATOM 1630 C CA . TYR A 1 201 ? -8.212 -10.062 9.493 1.00 97.31 201 TYR A CA 1
ATOM 1631 C C . TYR A 1 201 ? -8.087 -10.886 10.778 1.00 97.31 201 TYR A C 1
ATOM 1633 O O . TYR A 1 201 ? -6.975 -11.229 11.182 1.00 97.31 201 TYR A O 1
ATOM 1641 N N . GLU A 1 202 ? -9.215 -11.184 11.431 1.00 94.81 202 GLU A N 1
ATOM 1642 C CA . GLU A 1 202 ? -9.276 -11.923 12.698 1.00 94.81 202 GLU A CA 1
ATOM 1643 C C . GLU A 1 202 ? -8.289 -11.385 13.745 1.00 94.81 202 GLU A C 1
ATOM 1645 O O . GLU A 1 202 ? -7.497 -12.123 14.341 1.00 94.81 202 GLU A O 1
ATOM 1650 N N . ILE A 1 203 ? -8.315 -10.064 13.925 1.00 91.88 203 ILE A N 1
ATOM 1651 C CA . ILE A 1 203 ? -7.510 -9.35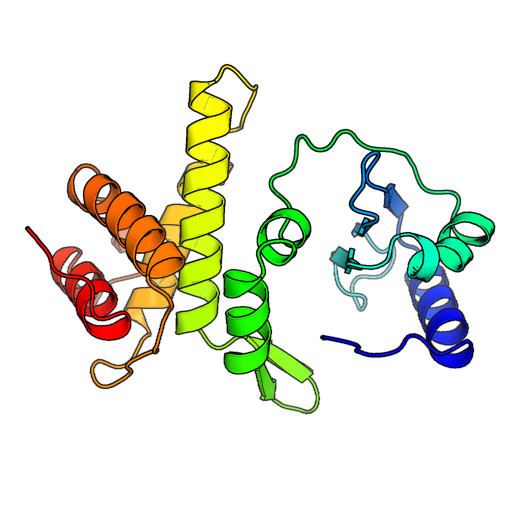9 14.920 1.00 91.88 203 ILE A CA 1
ATOM 1652 C C . ILE A 1 203 ? -8.382 -9.186 16.165 1.00 91.88 203 ILE A C 1
ATOM 1654 O O . ILE A 1 203 ? -9.536 -8.764 16.072 1.00 91.88 203 ILE A O 1
ATOM 1658 N N . GLU A 1 204 ? -7.844 -9.510 17.336 1.00 79.00 204 GLU A N 1
ATOM 1659 C CA . GLU A 1 204 ? -8.522 -9.247 18.604 1.00 79.00 204 GLU A CA 1
ATOM 1660 C C . GLU A 1 204 ? -8.440 -7.747 18.928 1.00 79.00 204 GLU A C 1
ATOM 1662 O O . GLU A 1 204 ? -7.346 -7.176 18.975 1.00 79.00 204 GLU A O 1
ATOM 1667 N N . GLY A 1 205 ? -9.597 -7.112 19.132 1.00 62.22 205 GLY A N 1
ATOM 1668 C CA . GLY A 1 205 ? -9.669 -5.799 19.776 1.00 62.22 205 GLY A CA 1
ATOM 1669 C C . GLY A 1 205 ? -9.429 -5.948 21.279 1.00 62.22 205 GLY A C 1
ATOM 1670 O O . GLY A 1 205 ? -9.808 -6.971 21.852 1.00 62.22 205 GLY A O 1
ATOM 1671 N N . GLU A 1 206 ? -8.778 -4.963 21.898 1.00 49.44 206 GLU A N 1
ATOM 1672 C CA . GLU A 1 206 ? -8.701 -4.881 23.367 1.00 49.44 206 GLU A CA 1
ATOM 1673 C C . GLU A 1 206 ? -10.051 -4.518 24.003 1.00 49.44 206 GLU A C 1
ATOM 1675 O O . GLU A 1 206 ? -10.832 -3.754 23.384 1.00 49.44 206 GLU A O 1
#

Nearest PDB structures (foldseek):
  2gcl-assembly2_B  TM=4.227E-01  e=5.929E-01  Saccharomyces cerevisiae

Mean predicted aligned error: 6.48 Å

Radius of gyration: 18.58 Å; Cα contacts (8 Å, |Δi|>4): 251; chains: 1; bounding box: 46×30×50 Å

Solvent-accessible surface area (backbone atoms only — not comparable to full-atom values): 12093 Å² total; per-residue (Å²): 115,87,78,94,72,89,50,73,65,57,54,52,53,50,52,51,52,47,61,75,29,43,47,72,40,45,35,27,45,79,62,87,52,40,34,40,37,38,30,55,35,72,42,86,90,42,70,59,63,48,76,48,68,42,98,50,60,74,80,57,50,73,53,52,80,74,61,70,54,45,78,39,79,76,85,58,96,43,72,61,67,52,51,66,40,66,68,52,37,50,47,54,62,72,28,50,44,76,54,96,91,39,57,42,67,40,62,72,47,50,33,55,54,27,40,52,54,28,52,54,48,50,52,45,37,73,73,68,47,97,61,65,65,66,59,40,51,46,29,54,53,48,30,55,56,45,40,66,69,58,61,90,83,51,67,52,93,70,55,72,70,56,43,50,52,49,47,58,45,48,64,50,48,70,78,57,76,73,70,45,65,85,71,74,44,82,90,67,54,73,68,57,34,52,51,41,50,32,58,25,51,71,46,85,79,133

Sequence (206 aa):
MLIEALDGKFVEDFISFIEEGGYQHVKKGTSQNQFYRFEKPKFSQFPYMIELFSRKPDSLLEFDIRLAPVYVSENVVSLSAILLDEEYYILLKDGIVEIDEVSVLDLEYIVLFKMKAWLDLSARKAAGEEIDSKNIKKHKNDVLRLAANIDNDVRVPIADTVKKDAKLFMEEAEKTPVDLKSLGIKNATYEEILRVIYRCYEIEGE

pLDDT: mean 86.88, std 11.11, range [49.44, 97.81]

Secondary structure (DSSP, 8-state):
---S---HHHHHHHHHHHHHHT-SEEEEE-SSS-EEEEE--SSTTS-SEEEEE-SSGGGGHHHHHHH-PEEE-S-S--HHHHTTSHHHHHHHHHTEEEETTEEEE-HHHHHHHHHHHHHHHHHHHHTT----HHHHHHHHHHHHHHHTTS-TT------HHHHHHHHHHHHHHHHS---TGGGT--S--HHHHHHHHHHHTTPPP-